Protein AF-A0A9J7NDG5-F1 (afdb_monomer_lite)

Sequence (307 aa):
MAAGVAELPDNHLVANLCEELSKKTQVGGQKNRCGFHPTKDIDLFCQQCEVSVCSECIGDAHSGHSVGRYFLFIKNRVSSDWKDLAWCLGFETPDIENIDGKHRDDKSRCMDLLQQWYKREGNTATIHVLMEALQDAELQHVVDSLKDKYPVPLLPTASRQTGNTDAIREEVKMLKEKNEKLEKIILEQNEKIQQLQETNKNMEAIVEDLLTAKQTVESGSQQKDLLHPKEGNFKFKFGCNPQGICVDGKGNIIVADYGNGCVKMFDSQGRFLCDIGSGMKDPNGAAVSPGGDVVVTDYKDHTVSVW

InterPro domains:
  IPR000315 B-box-type zinc finger [PF00643] (30-67)
  IPR000315 B-box-type zinc finger [PS50119] (29-70)
  IPR000488 Death domain [PF00531] (78-148)
  IPR000488 Death domain [PS50017] (67-150)
  IPR000488 Death domain [SM00005] (58-150)
  IPR001258 NHL repeat [PF01436] (240-264)
  IPR001258 NHL repeat [PF01436] (282-306)
  IPR001258 NHL repeat [PS51125] (240-269)
  IPR011029 Death-like domain superfamily [G3DSA:1.10.533.10] (67-166)
  IPR011029 Death-like domain superfamily [SSF47986] (63-149)
  IPR011042 Six-bladed beta-propeller, TolB-like [G3DSA:2.120.10.30] (217-307)
  IPR016729 FAS-associated death domain protein [PTHR15077] (43-198)

Secondary structure (DSSP, 8-state):
-----------HHHHHHHHHHHHTT-S-----B-SS-TTSB--EEETTTTEEE-TTIIIIITTTT-THHHHHHHHHHHGGGHHHHHHHTT--HHHHHHHHHH-SSHHHHHHHHHHHHHHHHGGG--HHHHHHHHHHTT-HHHHHHHHHHS-----------TTTHHHHHHHHHHHHHHHHHHHHHHHHHHHHHHHHHHHHHHHHHHHHHHHHHHHHHHHT-----S------------SS---EEEE-TT--EEEEEGGGTEEEEE-TTS-EEEEEEE--SSEEEEEE-TTS-EEEEETTTTEEEE-

pLDDT: mean 76.07, std 19.77, range [32.41, 97.44]

Foldseek 3Di:
DDDDDDDDDDPPVVVVVVVVVVVVPDDDDDQQAAPVHNPFHQDDADPVLRDGHTPVCVPPVVVPQLCLVCQLLCLVQCFVLLVLLLVLLPHDPVVLVVLVVVDDGSSSSSSVSLVVSCVVCPPNSGVVSSLVSCVSSVNVVSSVVCCVVDVDPDDPPPDPPPPVVVVVVVVVVVVVVVVVVVVVVVVVVVVVVVVVVVVVVVVVVVVVVVVVVVVVVVVVDDDDDDDDDDPPPDQDDQPDDWAEWDAFPQGWIWTRSQVQQWIWIHHNVRHTDGTPDHDANGWHYWDADPVGWIWTARPVVRDIDID

Radius of gyration: 45.27 Å; chains: 1; bounding box: 88×76×121 Å

Organism: Branchiostoma floridae (NCBI:txid7739)

Structure (mmCIF, N/CA/C/O backbone):
data_AF-A0A9J7NDG5-F1
#
_entry.id   AF-A0A9J7NDG5-F1
#
loop_
_atom_site.group_PDB
_atom_site.id
_atom_site.type_symbol
_atom_site.label_atom_id
_atom_site.label_alt_id
_atom_site.label_comp_id
_atom_site.label_asym_id
_atom_site.label_entity_id
_atom_site.label_seq_id
_atom_site.pdbx_PDB_ins_code
_atom_site.Cartn_x
_atom_site.Cartn_y
_atom_site.Cartn_z
_atom_site.occupancy
_atom_site.B_iso_or_equiv
_atom_site.auth_seq_id
_atom_site.auth_comp_id
_atom_site.auth_asym_id
_atom_site.auth_atom_id
_atom_site.pdbx_PDB_model_num
ATOM 1 N N . MET A 1 1 ? 41.677 -56.499 -42.934 1.00 36.69 1 MET A N 1
ATOM 2 C CA . MET A 1 1 ? 41.984 -55.149 -42.417 1.00 36.69 1 MET A CA 1
ATOM 3 C C . MET A 1 1 ? 41.230 -54.136 -43.264 1.00 36.69 1 MET A C 1
ATOM 5 O O . MET A 1 1 ? 41.292 -54.259 -44.475 1.00 36.69 1 MET A O 1
ATOM 9 N N . ALA A 1 2 ? 40.526 -53.222 -42.588 1.00 36.50 2 ALA A N 1
ATOM 10 C CA . ALA A 1 2 ? 39.855 -52.001 -43.059 1.00 36.50 2 ALA A CA 1
ATOM 11 C C . ALA A 1 2 ? 38.759 -52.113 -44.145 1.00 36.50 2 ALA A C 1
ATOM 13 O O . ALA A 1 2 ? 39.024 -52.252 -45.333 1.00 36.50 2 ALA A O 1
ATOM 14 N N . ALA A 1 3 ? 37.514 -51.966 -43.683 1.00 39.47 3 ALA A N 1
ATOM 15 C CA . ALA A 1 3 ? 36.345 -51.534 -44.446 1.00 39.47 3 ALA A CA 1
ATOM 16 C C . ALA A 1 3 ? 36.330 -49.995 -44.593 1.00 39.47 3 ALA A C 1
ATOM 18 O O . ALA A 1 3 ? 36.871 -49.309 -43.725 1.00 39.47 3 ALA A O 1
ATOM 19 N N . GLY A 1 4 ? 35.667 -49.454 -45.627 1.00 32.41 4 GLY A N 1
ATOM 20 C CA . GLY A 1 4 ? 35.466 -48.002 -45.771 1.00 32.41 4 GLY A CA 1
ATOM 21 C C . GLY A 1 4 ? 34.790 -47.533 -47.070 1.00 32.41 4 GLY A C 1
ATOM 22 O O . GLY A 1 4 ? 35.446 -46.935 -47.904 1.00 32.41 4 GLY A O 1
ATOM 23 N N . VAL A 1 5 ? 33.504 -47.878 -47.196 1.00 32.44 5 VAL A N 1
ATOM 24 C CA . VAL A 1 5 ? 32.345 -47.324 -47.948 1.00 32.44 5 VAL A CA 1
ATOM 25 C C . VAL A 1 5 ? 32.511 -46.416 -49.194 1.00 32.44 5 VAL A C 1
ATOM 27 O O . VAL A 1 5 ? 33.182 -45.393 -49.188 1.00 32.44 5 VAL A O 1
ATOM 30 N N . ALA A 1 6 ? 31.720 -46.823 -50.195 1.00 39.16 6 ALA A N 1
ATOM 31 C CA . ALA A 1 6 ? 31.270 -46.248 -51.464 1.00 39.16 6 ALA A CA 1
ATOM 32 C C . ALA A 1 6 ? 31.155 -44.717 -51.637 1.00 39.16 6 ALA A C 1
ATOM 34 O O . ALA A 1 6 ? 30.748 -43.978 -50.743 1.00 39.16 6 ALA A O 1
ATOM 35 N N . GLU A 1 7 ? 31.416 -44.328 -52.889 1.00 41.06 7 GLU A N 1
ATOM 36 C CA . GLU A 1 7 ? 31.102 -43.068 -53.566 1.00 41.06 7 GLU A CA 1
ATOM 37 C C . GLU A 1 7 ? 29.750 -42.469 -53.138 1.00 41.06 7 GLU A C 1
ATOM 39 O O . GLU A 1 7 ? 28.694 -43.094 -53.254 1.00 41.06 7 GLU A O 1
ATOM 44 N N . LEU A 1 8 ? 29.795 -41.225 -52.655 1.00 39.91 8 LEU A N 1
ATOM 45 C CA . LEU A 1 8 ? 28.618 -40.384 -52.444 1.00 39.91 8 LEU A CA 1
ATOM 46 C C . LEU A 1 8 ? 28.149 -39.822 -53.801 1.00 39.91 8 LEU A C 1
ATOM 48 O O . LEU A 1 8 ? 28.990 -39.356 -54.569 1.00 39.91 8 LEU A O 1
ATOM 52 N N . PRO A 1 9 ? 26.839 -39.832 -54.107 1.00 43.34 9 PRO A N 1
ATOM 53 C CA . PRO A 1 9 ? 26.322 -39.350 -55.384 1.00 43.34 9 PRO A CA 1
ATOM 54 C C . PRO A 1 9 ? 26.366 -37.819 -55.497 1.00 43.34 9 PRO A C 1
ATOM 56 O O . PRO A 1 9 ? 26.217 -37.104 -54.501 1.00 43.34 9 PRO A O 1
ATOM 59 N N . ASP A 1 10 ? 26.527 -37.343 -56.737 1.00 48.97 10 ASP A N 1
ATOM 60 C CA . ASP A 1 10 ? 26.549 -35.931 -57.128 1.00 48.97 10 ASP A CA 1
ATOM 61 C C . ASP A 1 10 ? 25.362 -35.168 -56.543 1.00 48.97 10 ASP A C 1
ATOM 63 O O . ASP A 1 10 ? 24.203 -35.317 -56.942 1.00 48.97 10 ASP A O 1
ATOM 67 N N . ASN A 1 11 ? 25.664 -34.317 -55.568 1.00 46.59 11 ASN A N 1
ATOM 68 C CA . ASN A 1 11 ? 24.662 -33.539 -54.871 1.00 46.59 11 ASN A CA 1
ATOM 69 C C . ASN A 1 11 ? 24.307 -32.319 -55.739 1.00 46.59 11 ASN A C 1
ATOM 71 O O . ASN A 1 11 ? 24.809 -31.213 -55.537 1.00 46.59 11 ASN A O 1
ATOM 75 N N . HIS A 1 12 ? 23.433 -32.536 -56.726 1.00 48.75 12 HIS A N 1
ATOM 76 C CA . HIS A 1 12 ? 22.910 -31.536 -57.673 1.00 48.75 12 HIS A CA 1
ATOM 77 C C . HIS A 1 12 ? 22.339 -30.274 -56.983 1.00 48.75 12 HIS A C 1
ATOM 79 O O . HIS A 1 12 ? 22.226 -29.215 -57.598 1.00 48.75 12 HIS A O 1
ATOM 85 N N . LEU A 1 13 ? 22.014 -30.371 -55.688 1.00 46.59 13 LEU A N 1
ATOM 86 C CA . LEU A 1 13 ? 21.586 -29.269 -54.825 1.00 46.59 13 LEU A CA 1
ATOM 87 C C . LEU A 1 13 ? 22.723 -28.311 -54.445 1.00 46.59 13 LEU A C 1
ATOM 89 O O . LEU A 1 13 ? 22.488 -27.111 -54.364 1.00 46.59 13 LEU A O 1
ATOM 93 N N . VAL A 1 14 ? 23.949 -28.803 -54.240 1.00 50.09 14 VAL A N 1
ATOM 94 C CA . VAL A 1 14 ? 25.093 -27.965 -53.834 1.00 50.09 14 VAL A CA 1
ATOM 95 C C . VAL A 1 14 ? 25.596 -27.140 -55.016 1.00 50.09 14 VAL A C 1
ATOM 97 O O . VAL A 1 14 ? 25.837 -25.944 -54.870 1.00 50.09 14 VAL A O 1
ATOM 100 N N . ALA A 1 15 ? 25.671 -27.749 -56.203 1.00 49.09 15 ALA A N 1
ATOM 101 C CA . ALA A 1 15 ? 26.021 -27.044 -57.434 1.00 49.09 15 ALA A CA 1
ATOM 102 C C . ALA A 1 15 ? 24.988 -25.955 -57.771 1.00 49.09 15 ALA A C 1
ATOM 104 O O . ALA A 1 15 ? 25.367 -24.812 -58.018 1.00 49.09 15 ALA A O 1
ATOM 105 N N . ASN A 1 16 ? 23.690 -26.270 -57.662 1.00 49.31 16 ASN A N 1
ATOM 106 C CA . ASN A 1 16 ? 22.620 -25.293 -57.876 1.00 49.31 16 ASN A CA 1
ATOM 107 C C . ASN A 1 16 ? 22.615 -24.175 -56.824 1.00 49.31 16 ASN A C 1
ATOM 109 O O . ASN A 1 16 ? 22.332 -23.033 -57.171 1.00 49.31 16 ASN A O 1
ATOM 113 N N . LEU A 1 17 ? 22.966 -24.460 -55.565 1.00 50.53 17 LEU A N 1
ATOM 114 C CA . LEU A 1 17 ? 23.052 -23.435 -54.524 1.00 50.53 17 LEU A CA 1
ATOM 115 C C . LEU A 1 17 ? 24.251 -22.501 -54.746 1.00 50.53 17 LEU A C 1
ATOM 117 O O . LEU A 1 17 ? 24.107 -21.287 -54.628 1.00 50.53 17 LEU A O 1
ATOM 121 N N . CYS A 1 18 ? 25.419 -23.033 -55.125 1.00 49.88 18 CYS A N 1
ATOM 122 C CA . CYS A 1 18 ? 26.575 -22.213 -55.499 1.00 49.88 18 CYS A CA 1
ATOM 123 C C . CYS A 1 18 ? 26.292 -21.363 -56.746 1.00 49.88 18 CYS A C 1
ATOM 125 O O . CYS A 1 18 ? 26.672 -20.192 -56.785 1.00 49.88 18 CYS A O 1
ATOM 127 N N . GLU A 1 19 ? 25.591 -21.909 -57.741 1.00 53.12 19 GLU A N 1
ATOM 128 C CA . GLU A 1 19 ? 25.226 -21.181 -58.956 1.00 53.12 19 GLU A CA 1
ATOM 129 C C . GLU A 1 19 ? 24.125 -20.131 -58.701 1.00 53.12 19 GLU A C 1
ATOM 131 O O . GLU A 1 19 ? 24.195 -19.031 -59.247 1.00 53.12 19 GLU A O 1
ATOM 136 N N . GLU A 1 20 ? 23.158 -20.395 -57.814 1.00 51.06 20 GLU A N 1
ATOM 137 C CA . GLU A 1 20 ? 22.164 -19.401 -57.375 1.00 51.06 20 GLU A CA 1
ATOM 138 C C . GLU A 1 20 ? 22.775 -18.284 -56.519 1.00 51.06 20 GLU A C 1
ATOM 140 O O . GLU A 1 20 ? 22.417 -17.117 -56.693 1.00 51.06 20 GLU A O 1
ATOM 145 N N . LEU A 1 21 ? 23.714 -18.602 -55.623 1.00 49.50 21 LEU A N 1
ATOM 146 C CA . LEU A 1 21 ? 24.445 -17.601 -54.837 1.00 49.50 21 LEU A CA 1
ATOM 147 C C . LEU A 1 21 ? 25.343 -16.732 -55.735 1.00 49.50 21 LEU A C 1
ATOM 149 O O . LEU A 1 21 ? 25.459 -15.524 -55.514 1.00 49.50 21 LEU A O 1
ATOM 153 N N . SER A 1 22 ? 25.893 -17.322 -56.801 1.00 47.22 22 SER A N 1
ATOM 154 C CA . SER A 1 22 ? 26.650 -16.606 -57.837 1.00 47.22 22 SER A CA 1
ATOM 155 C C . SER A 1 22 ? 25.748 -15.754 -58.745 1.00 47.22 22 SER A C 1
ATOM 157 O O . SER A 1 22 ? 26.153 -14.683 -59.191 1.00 47.22 22 SER A O 1
ATOM 159 N N . LYS A 1 23 ? 24.499 -16.176 -58.997 1.00 46.12 23 LYS A N 1
ATOM 160 C CA .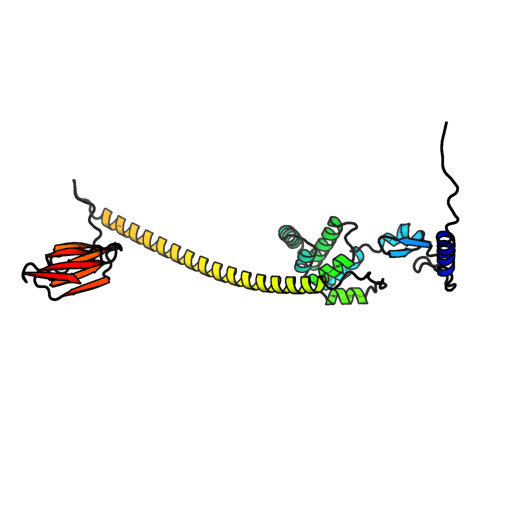 LYS A 1 23 ? 23.508 -15.400 -59.771 1.00 46.12 23 LYS A CA 1
ATOM 161 C C . LYS A 1 23 ? 22.887 -14.256 -58.961 1.00 46.12 23 LYS A C 1
ATOM 163 O O . LYS A 1 23 ? 22.612 -13.201 -59.525 1.00 46.12 23 LYS A O 1
ATOM 168 N N . LYS A 1 24 ? 22.731 -14.400 -57.638 1.00 42.69 24 LYS A N 1
ATOM 169 C CA . LYS A 1 24 ? 22.241 -13.328 -56.743 1.00 42.69 24 LYS A CA 1
ATOM 170 C C . LYS A 1 24 ? 23.259 -12.214 -56.474 1.00 42.69 24 LYS A C 1
ATOM 172 O O . LYS A 1 24 ? 22.873 -11.160 -55.980 1.00 42.69 24 LYS A O 1
ATOM 177 N N . THR A 1 25 ? 24.529 -12.409 -56.825 1.00 40.38 25 THR A N 1
ATOM 178 C CA . THR A 1 25 ? 25.587 -11.389 -56.704 1.00 40.38 25 THR A CA 1
ATOM 179 C C . THR A 1 25 ? 25.769 -10.532 -57.963 1.00 40.38 25 THR A C 1
ATOM 181 O O . THR A 1 25 ? 26.595 -9.622 -57.968 1.00 40.38 25 THR A O 1
ATOM 184 N N . GLN A 1 26 ? 24.959 -10.733 -59.010 1.00 44.88 26 GLN A N 1
ATOM 185 C CA . GLN A 1 26 ? 24.934 -9.871 -60.195 1.00 44.88 26 GLN A CA 1
ATOM 186 C C . GLN A 1 26 ? 23.651 -9.037 -60.267 1.00 44.88 26 GLN A C 1
ATOM 188 O O . GLN A 1 26 ? 22.763 -9.284 -61.078 1.00 44.88 26 GLN A O 1
ATOM 193 N N . VAL A 1 27 ? 23.585 -7.983 -59.455 1.00 36.00 27 VAL A N 1
ATOM 194 C CA . VAL A 1 27 ? 22.728 -6.828 -59.744 1.00 36.00 27 VAL A CA 1
ATOM 195 C C . VAL A 1 27 ? 23.589 -5.573 -59.671 1.00 36.00 27 VAL A C 1
ATOM 197 O O . VAL A 1 27 ? 23.969 -5.145 -58.592 1.00 36.00 27 VAL A O 1
ATOM 200 N N . GLY A 1 28 ? 23.877 -5.001 -60.843 1.00 34.38 28 GLY A N 1
ATOM 201 C CA . GLY A 1 28 ? 24.181 -3.581 -61.033 1.00 34.38 28 GLY A CA 1
ATOM 202 C C . GLY A 1 28 ? 25.502 -3.070 -60.455 1.00 34.38 28 GLY A C 1
ATOM 203 O O . GLY A 1 28 ? 25.649 -2.878 -59.256 1.00 34.38 28 GLY A O 1
ATOM 204 N N . GLY A 1 29 ? 26.442 -2.728 -61.338 1.00 38.16 29 GLY A N 1
ATOM 205 C CA . GLY A 1 29 ? 27.688 -2.042 -60.994 1.00 38.16 29 GLY A CA 1
ATOM 206 C C . GLY A 1 29 ? 27.485 -0.631 -60.431 1.00 38.16 29 GLY A C 1
ATOM 207 O O . GLY A 1 29 ? 27.715 0.357 -61.125 1.00 38.16 29 GLY A O 1
ATOM 208 N N . GLN A 1 30 ? 27.138 -0.530 -59.153 1.00 45.62 30 GLN A N 1
ATOM 209 C CA . GLN A 1 30 ? 27.491 0.613 -58.324 1.00 45.62 30 GLN A CA 1
ATOM 210 C C . GLN A 1 30 ? 28.702 0.205 -57.495 1.00 45.62 30 GLN A C 1
ATOM 212 O O . GLN A 1 30 ? 28.683 -0.800 -56.791 1.00 45.62 30 GLN A O 1
ATOM 217 N N . LYS A 1 31 ? 29.803 0.949 -57.628 1.00 51.16 31 LYS A N 1
ATOM 218 C CA . LYS A 1 31 ? 30.976 0.744 -56.777 1.00 51.16 31 LYS A CA 1
ATOM 219 C C . LYS A 1 31 ? 30.511 0.928 -55.333 1.00 51.16 31 LYS A C 1
ATOM 221 O O . LYS A 1 31 ? 30.147 2.044 -54.966 1.00 51.16 31 LYS A O 1
ATOM 226 N N . ASN A 1 32 ? 30.507 -0.153 -54.557 1.00 61.81 32 ASN A N 1
ATOM 227 C CA . ASN A 1 32 ? 30.195 -0.162 -53.132 1.00 61.81 32 ASN A CA 1
ATOM 228 C C . ASN A 1 32 ? 31.305 0.574 -52.382 1.00 61.81 32 ASN A C 1
ATOM 230 O O . ASN A 1 32 ? 32.121 -0.049 -51.721 1.00 61.81 32 ASN A O 1
ATOM 234 N N . ARG A 1 33 ? 31.402 1.895 -52.542 1.00 67.88 33 ARG A N 1
ATOM 235 C CA . ARG A 1 33 ? 32.425 2.705 -51.883 1.00 67.88 33 ARG A CA 1
ATOM 236 C C . ARG A 1 33 ? 31.933 3.124 -50.518 1.00 67.88 33 ARG A C 1
ATOM 238 O O . ARG A 1 33 ? 30.778 3.510 -50.352 1.00 67.88 33 ARG A O 1
ATOM 245 N N . CYS A 1 34 ? 32.824 3.069 -49.543 1.00 61.56 34 CYS A N 1
ATOM 246 C CA . CYS A 1 34 ? 32.522 3.522 -48.202 1.00 61.56 34 CYS A CA 1
ATOM 247 C C . CYS A 1 34 ? 32.218 5.029 -48.216 1.00 61.56 34 CYS A C 1
ATOM 249 O O . CYS A 1 34 ? 33.004 5.824 -48.730 1.00 61.56 34 CYS A O 1
ATOM 251 N N . GLY A 1 35 ? 31.095 5.430 -47.612 1.00 59.25 35 GLY A N 1
ATOM 252 C CA . GLY A 1 35 ? 30.699 6.841 -47.512 1.00 59.25 35 GLY A CA 1
ATOM 253 C C . GLY A 1 35 ? 31.649 7.699 -46.668 1.00 59.25 35 GLY A C 1
ATOM 254 O O . GLY A 1 35 ? 31.708 8.909 -46.858 1.00 59.25 35 GLY A O 1
ATOM 255 N N . PHE A 1 36 ? 32.421 7.074 -45.774 1.00 51.75 36 PHE A N 1
ATOM 256 C CA . PHE A 1 36 ? 33.428 7.735 -44.933 1.00 51.75 36 PHE A CA 1
ATOM 257 C C . PHE A 1 36 ? 34.845 7.620 -45.500 1.00 51.75 36 PHE A C 1
ATOM 259 O O . PHE A 1 36 ? 35.671 8.501 -45.277 1.00 51.75 36 PHE A O 1
ATOM 266 N N . HIS A 1 37 ? 35.106 6.571 -46.283 1.00 63.09 37 HIS A N 1
ATOM 267 C CA . HIS A 1 37 ? 36.387 6.310 -46.934 1.00 63.09 37 HIS A CA 1
ATOM 268 C C . HIS A 1 37 ? 36.156 6.162 -48.447 1.00 63.09 37 HIS A C 1
ATOM 270 O O . HIS A 1 37 ? 36.091 5.040 -48.952 1.00 63.09 37 HIS A O 1
ATOM 276 N N . PRO A 1 38 ? 36.038 7.270 -49.208 1.00 64.00 38 PRO A N 1
ATOM 277 C CA . PRO A 1 38 ? 35.632 7.243 -50.622 1.00 64.00 38 PRO A CA 1
ATOM 278 C C . PRO A 1 38 ? 36.574 6.466 -51.552 1.00 64.00 38 PRO A C 1
ATOM 280 O O . PRO A 1 38 ? 36.247 6.214 -52.714 1.00 64.00 38 PRO A O 1
ATOM 283 N N . THR A 1 39 ? 37.771 6.132 -51.071 1.00 72.62 39 THR A N 1
ATOM 284 C CA . THR A 1 39 ? 38.798 5.351 -51.767 1.00 72.62 39 THR A CA 1
ATOM 285 C C . THR A 1 39 ? 38.712 3.850 -51.492 1.00 72.62 39 THR A C 1
ATOM 287 O O . THR A 1 39 ? 39.381 3.091 -52.190 1.00 72.62 39 THR A O 1
ATOM 290 N N . LYS A 1 40 ? 37.903 3.419 -50.517 1.00 69.62 40 LYS A N 1
ATOM 291 C CA . LYS A 1 40 ? 37.800 2.030 -50.060 1.00 69.62 40 LYS A CA 1
ATOM 292 C C . LYS A 1 40 ? 36.439 1.445 -50.386 1.00 69.62 40 LYS A C 1
ATOM 294 O O . LYS A 1 40 ? 35.419 2.129 -50.287 1.00 69.62 40 LYS A O 1
ATOM 299 N N . ASP A 1 41 ? 36.442 0.170 -50.741 1.00 77.62 41 ASP A N 1
ATOM 300 C CA . ASP A 1 41 ? 35.223 -0.571 -51.020 1.00 77.62 41 ASP A CA 1
ATOM 301 C C . ASP A 1 41 ? 34.676 -1.199 -49.728 1.00 77.62 41 ASP A C 1
ATOM 303 O O . ASP A 1 41 ? 35.418 -1.498 -48.795 1.00 77.62 41 ASP A O 1
ATOM 307 N N . ILE A 1 42 ? 33.357 -1.321 -49.651 1.00 70.44 42 ILE A N 1
ATOM 308 C CA . ILE A 1 42 ? 32.621 -1.955 -48.566 1.00 70.44 42 ILE A CA 1
ATOM 309 C C . ILE A 1 42 ? 32.718 -3.464 -48.793 1.00 70.44 42 ILE A C 1
ATOM 311 O O . ILE A 1 42 ? 32.042 -4.014 -49.663 1.00 70.44 42 ILE A O 1
ATOM 315 N N . ASP A 1 43 ? 33.602 -4.104 -48.039 1.00 69.62 43 ASP A N 1
ATOM 316 C CA . ASP A 1 43 ? 34.057 -5.479 -48.238 1.00 69.62 43 ASP A CA 1
ATOM 317 C C . ASP A 1 43 ? 33.757 -6.404 -47.047 1.00 69.62 43 ASP A C 1
ATOM 319 O O . ASP A 1 43 ? 33.954 -7.615 -47.139 1.00 69.62 43 ASP A O 1
ATOM 323 N N . LEU A 1 44 ? 33.251 -5.862 -45.938 1.00 63.84 44 LEU A N 1
ATOM 324 C CA . LEU A 1 44 ? 33.038 -6.583 -44.685 1.00 63.84 44 LEU A CA 1
ATOM 325 C C . LEU A 1 44 ? 31.613 -6.380 -44.171 1.00 63.84 44 LEU A C 1
ATOM 327 O O . LEU A 1 44 ? 30.979 -5.368 -44.447 1.00 63.84 44 LEU A O 1
ATOM 331 N N . PHE A 1 45 ? 31.097 -7.338 -43.402 1.00 60.91 45 PHE A N 1
ATOM 332 C CA . PHE A 1 45 ? 29.780 -7.251 -42.769 1.00 60.91 45 PHE A CA 1
ATOM 333 C C . PHE A 1 45 ? 29.929 -7.384 -41.258 1.00 60.91 45 PHE A C 1
ATOM 335 O O . PHE A 1 45 ? 30.434 -8.393 -40.759 1.00 60.91 45 PHE A O 1
ATOM 342 N N . CYS A 1 46 ? 29.489 -6.369 -40.518 1.00 62.75 46 CYS A N 1
ATOM 343 C CA . CYS A 1 46 ? 29.472 -6.440 -39.067 1.00 62.75 46 CYS A CA 1
ATOM 344 C C . CYS A 1 46 ? 28.248 -7.240 -38.614 1.00 62.75 46 CYS A C 1
ATOM 346 O O . CYS A 1 46 ? 27.131 -6.739 -38.669 1.00 62.75 46 CYS A O 1
ATOM 348 N N . GLN A 1 47 ? 28.453 -8.461 -38.116 1.00 48.09 47 GLN A N 1
ATOM 349 C CA . GLN A 1 47 ? 27.360 -9.324 -37.644 1.00 48.09 47 GLN A CA 1
ATOM 350 C C . GLN A 1 47 ? 26.610 -8.766 -36.423 1.00 48.09 47 GLN A C 1
ATOM 352 O O . GLN A 1 47 ? 25.466 -9.132 -36.201 1.00 48.09 47 GLN A O 1
ATOM 357 N N . GLN A 1 48 ? 27.230 -7.880 -35.637 1.00 46.03 48 GLN A N 1
ATOM 358 C CA . GLN A 1 48 ? 26.593 -7.264 -34.464 1.00 46.03 48 GLN A CA 1
ATOM 359 C C . GLN A 1 48 ? 25.750 -6.034 -34.817 1.00 46.03 48 GLN A C 1
ATOM 361 O O . GLN A 1 48 ? 24.815 -5.700 -34.097 1.00 46.03 48 GLN A O 1
ATOM 366 N N . CYS A 1 49 ? 26.098 -5.340 -35.901 1.00 53.09 49 CYS A N 1
ATOM 367 C CA . CYS A 1 49 ? 25.417 -4.119 -36.336 1.00 53.09 49 CYS A CA 1
ATOM 368 C C . CYS A 1 49 ? 24.581 -4.320 -37.606 1.00 53.09 49 CYS A C 1
ATOM 370 O O . CYS A 1 49 ? 23.918 -3.383 -38.032 1.00 53.09 49 CYS A O 1
ATOM 372 N N . GLU A 1 50 ? 24.674 -5.497 -38.225 1.00 50.59 50 GLU A N 1
ATOM 373 C CA . GLU A 1 50 ? 24.051 -5.874 -39.496 1.00 50.59 50 GLU A CA 1
ATOM 374 C C . GLU A 1 50 ? 24.259 -4.855 -40.635 1.00 50.59 50 GLU A C 1
ATOM 376 O O . GLU A 1 50 ? 23.388 -4.619 -41.470 1.00 50.59 50 GLU A O 1
ATOM 381 N N . VAL A 1 51 ? 25.446 -4.245 -40.688 1.00 54.44 51 VAL A N 1
ATOM 382 C CA . VAL A 1 51 ? 25.817 -3.237 -41.691 1.00 54.44 51 VAL A CA 1
ATOM 383 C C . VAL A 1 51 ? 27.096 -3.648 -42.407 1.00 54.44 51 VAL A C 1
ATOM 385 O O . VAL A 1 51 ? 28.050 -4.137 -41.793 1.00 54.44 51 VAL A O 1
ATOM 388 N N . SER A 1 52 ? 27.119 -3.407 -43.717 1.00 63.09 52 SER A N 1
ATOM 389 C CA . SER A 1 52 ? 28.306 -3.578 -44.545 1.00 63.09 52 SER A CA 1
ATOM 390 C C . SER A 1 52 ? 29.266 -2.397 -44.352 1.00 63.09 52 SER A C 1
ATOM 392 O O . SER A 1 52 ? 28.882 -1.236 -44.502 1.00 63.09 52 SER A O 1
ATOM 394 N N . VAL A 1 53 ? 30.524 -2.686 -44.030 1.00 66.81 53 VAL A N 1
ATOM 395 C CA . VAL A 1 53 ? 31.585 -1.714 -43.730 1.00 66.81 53 VAL A CA 1
ATOM 396 C C . VAL A 1 53 ? 32.851 -1.999 -44.535 1.00 66.81 53 VAL A C 1
ATOM 398 O O . VAL A 1 53 ? 33.011 -3.092 -45.068 1.00 66.81 53 VAL A O 1
ATOM 401 N N . CYS A 1 54 ? 33.749 -1.015 -44.652 1.00 75.69 54 CYS A N 1
ATOM 402 C CA . CYS A 1 54 ? 35.072 -1.247 -45.236 1.00 75.69 54 CYS A CA 1
ATOM 403 C C . CYS A 1 54 ? 36.105 -1.631 -44.169 1.00 75.69 54 CYS A C 1
ATOM 405 O O . CYS A 1 54 ? 35.957 -1.298 -42.991 1.00 75.69 54 CYS A O 1
ATOM 407 N N . SER A 1 55 ? 37.191 -2.262 -44.596 1.00 68.62 55 SER A N 1
ATOM 408 C CA . SER A 1 55 ? 38.343 -2.627 -43.755 1.00 68.62 55 SER A CA 1
ATOM 409 C C . SER A 1 55 ? 38.920 -1.503 -42.875 1.00 68.62 55 SER A C 1
ATOM 411 O O . SER A 1 55 ? 39.348 -1.776 -41.756 1.00 68.62 55 SER A O 1
ATOM 413 N N . GLU A 1 56 ? 38.885 -0.237 -43.304 1.00 62.00 56 GLU A N 1
ATOM 414 C CA . GLU A 1 56 ? 39.361 0.901 -42.488 1.00 62.00 56 GLU A CA 1
ATOM 415 C C . GLU A 1 56 ? 38.309 1.423 -41.496 1.00 62.00 56 GLU A C 1
ATOM 417 O O . GLU A 1 56 ? 38.656 1.970 -40.448 1.00 62.00 56 GLU A O 1
ATOM 422 N N . CYS A 1 57 ? 37.017 1.166 -41.743 1.00 60.62 57 CYS A N 1
ATOM 423 C CA . CYS A 1 57 ? 35.965 1.482 -40.776 1.00 60.62 57 CYS A CA 1
ATOM 424 C C . CYS A 1 57 ? 36.083 0.661 -39.488 1.00 60.62 57 CYS A C 1
ATOM 426 O O . CYS A 1 57 ? 35.611 1.113 -38.451 1.00 60.62 57 CYS A O 1
ATOM 428 N N . ILE A 1 58 ? 36.705 -0.519 -39.530 1.00 59.56 58 ILE A N 1
ATOM 429 C CA . ILE A 1 58 ? 36.866 -1.398 -38.363 1.00 59.56 58 ILE A CA 1
ATOM 430 C C . ILE A 1 58 ? 37.913 -0.851 -37.381 1.00 59.56 58 ILE A C 1
ATOM 432 O O . ILE A 1 58 ? 37.765 -1.042 -36.177 1.00 59.56 58 ILE A O 1
ATOM 436 N N . GLY A 1 59 ? 38.942 -0.163 -37.887 1.00 49.84 59 GLY A N 1
ATOM 437 C CA . GLY A 1 59 ? 40.085 0.297 -37.093 1.00 49.84 59 GLY A CA 1
ATOM 438 C C . GLY A 1 59 ? 39.851 1.614 -36.356 1.00 49.84 59 GLY A C 1
ATOM 439 O O . GLY A 1 59 ? 40.171 1.701 -35.177 1.00 49.84 59 GLY A O 1
ATOM 440 N N . ASP A 1 60 ? 39.247 2.606 -37.019 1.00 46.34 60 ASP A N 1
ATOM 441 C CA . ASP A 1 60 ? 39.092 3.956 -36.447 1.00 46.34 60 ASP A CA 1
ATOM 442 C C . ASP A 1 60 ? 37.641 4.474 -36.420 1.00 46.34 60 ASP A C 1
ATOM 444 O O . ASP A 1 60 ? 37.328 5.351 -35.617 1.00 46.34 60 ASP A O 1
ATOM 448 N N . ALA A 1 61 ? 36.716 3.918 -37.220 1.00 46.94 61 ALA A N 1
ATOM 449 C CA . ALA A 1 61 ? 35.350 4.453 -37.375 1.00 46.94 61 ALA A CA 1
ATOM 450 C C . ALA A 1 61 ? 34.218 3.576 -36.793 1.00 46.94 61 ALA A C 1
ATOM 452 O O . ALA A 1 61 ? 33.057 3.981 -36.822 1.00 46.94 61 ALA A O 1
ATOM 453 N N . HIS A 1 62 ? 34.533 2.424 -36.194 1.00 49.34 62 HIS A N 1
ATOM 454 C CA . HIS A 1 62 ? 33.606 1.627 -35.373 1.00 49.34 62 HIS A CA 1
ATOM 455 C C . HIS A 1 62 ? 33.639 2.009 -33.882 1.00 49.34 62 HIS A C 1
ATOM 457 O O . HIS A 1 62 ? 32.901 1.456 -33.073 1.00 49.34 62 HIS A O 1
ATOM 463 N N . SER A 1 63 ? 34.424 3.028 -33.533 1.00 45.62 63 SER A N 1
ATOM 464 C CA . SER A 1 63 ? 34.320 3.803 -32.291 1.00 45.62 63 SER A CA 1
ATOM 465 C C . SER A 1 63 ? 33.141 4.807 -32.321 1.00 45.62 63 SER A C 1
ATOM 467 O O . SER A 1 63 ? 32.703 5.300 -31.281 1.00 45.62 63 SER A O 1
ATOM 469 N N . GLY A 1 64 ? 32.575 5.081 -33.509 1.00 46.34 64 GLY A N 1
ATOM 470 C CA . GLY A 1 64 ? 31.608 6.159 -33.786 1.00 46.34 64 GLY A CA 1
ATOM 471 C C . GLY A 1 64 ? 30.115 5.833 -33.616 1.00 46.34 64 GLY A C 1
ATOM 472 O O . GLY A 1 64 ? 29.265 6.708 -33.826 1.00 46.34 64 GLY A O 1
ATOM 473 N N . HIS A 1 65 ? 29.780 4.604 -33.211 1.00 50.47 65 HIS A N 1
ATOM 474 C CA . HIS A 1 65 ? 28.427 4.200 -32.793 1.00 50.47 65 HIS A CA 1
ATOM 475 C C . HIS A 1 65 ? 28.336 3.906 -31.293 1.00 50.47 65 HIS A C 1
ATOM 477 O O . HIS A 1 65 ? 27.373 3.285 -30.848 1.00 50.47 65 HIS A O 1
ATOM 483 N N . SER A 1 66 ? 29.299 4.375 -30.491 1.00 59.25 66 SER A N 1
ATOM 484 C CA . SER A 1 66 ? 29.089 4.420 -29.047 1.00 59.25 66 SER A CA 1
ATOM 485 C C . SER A 1 66 ? 27.835 5.245 -28.779 1.00 59.25 66 SER A C 1
ATOM 487 O O . SER A 1 66 ? 27.717 6.389 -29.232 1.00 59.25 66 SER A O 1
ATOM 489 N N . VAL A 1 67 ? 26.898 4.669 -28.029 1.00 66.25 67 VAL A N 1
ATOM 490 C CA . VAL A 1 67 ? 25.675 5.346 -27.587 1.00 66.25 67 VAL A CA 1
ATOM 491 C C . VAL A 1 67 ? 25.975 6.694 -26.899 1.00 66.25 67 VAL A C 1
ATOM 493 O O . VAL A 1 67 ? 25.150 7.607 -26.920 1.00 66.25 67 VAL A O 1
ATOM 496 N N . GLY A 1 68 ? 27.212 6.879 -26.417 1.00 68.81 68 GLY A N 1
ATOM 497 C CA . GLY A 1 68 ? 27.732 8.128 -25.871 1.00 68.81 68 GLY A CA 1
ATOM 498 C C . GLY A 1 68 ? 27.567 9.359 -26.769 1.00 68.81 68 GLY A C 1
ATOM 499 O O . GLY A 1 68 ? 27.343 10.454 -26.253 1.00 68.81 68 GLY A O 1
ATOM 500 N N . ARG A 1 69 ? 27.575 9.218 -28.106 1.00 71.44 69 ARG A N 1
ATOM 501 C CA . ARG A 1 69 ? 27.336 10.357 -29.022 1.00 71.44 69 ARG A CA 1
ATOM 502 C C . ARG A 1 69 ? 25.939 10.968 -28.869 1.00 71.44 69 ARG A C 1
ATOM 504 O O . ARG A 1 69 ? 25.740 12.147 -29.159 1.00 71.44 69 ARG A O 1
ATOM 511 N N . TYR A 1 70 ? 24.971 10.176 -28.408 1.00 81.06 70 TYR A N 1
ATOM 512 C CA . TYR A 1 70 ? 23.596 10.617 -28.193 1.00 81.06 70 TYR A CA 1
ATOM 513 C C . TYR A 1 70 ? 23.410 11.260 -26.816 1.00 81.06 70 TYR A C 1
ATOM 515 O O . TYR A 1 70 ? 22.448 11.998 -26.625 1.00 81.06 70 TYR A O 1
ATOM 523 N N . PHE A 1 71 ? 24.345 11.074 -25.877 1.00 85.88 71 PHE A N 1
ATOM 524 C CA . PHE A 1 71 ? 24.185 11.543 -24.498 1.00 85.88 71 PHE A CA 1
ATOM 525 C C . PHE A 1 71 ? 24.056 13.052 -24.398 1.00 85.88 71 PHE A C 1
ATOM 527 O O . PHE A 1 71 ? 23.195 13.536 -23.677 1.00 85.88 71 PHE A O 1
ATOM 534 N N . LEU A 1 72 ? 24.834 13.812 -25.171 1.00 81.06 72 LEU A N 1
ATOM 535 C CA . LEU A 1 72 ? 24.698 15.271 -25.195 1.00 81.06 72 LEU A CA 1
ATOM 536 C C . LEU A 1 72 ? 23.333 15.714 -25.726 1.00 81.06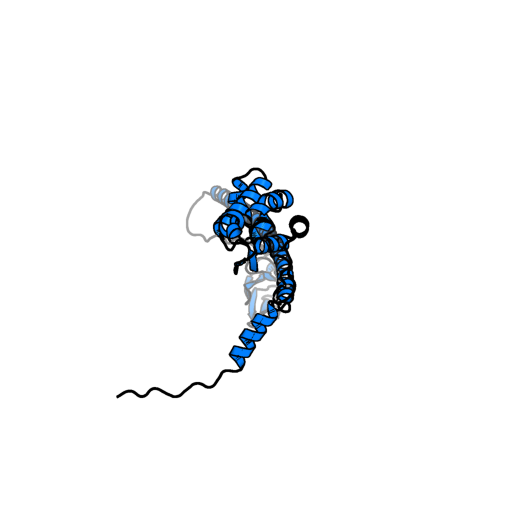 72 LEU A C 1
ATOM 538 O O . LEU A 1 72 ? 22.790 16.721 -25.277 1.00 81.06 72 LEU A O 1
ATOM 542 N N . PHE A 1 73 ? 22.773 14.979 -26.685 1.00 83.56 73 PHE A N 1
ATOM 543 C CA . PHE A 1 73 ? 21.446 15.277 -27.206 1.00 83.56 73 PHE A CA 1
ATOM 544 C C . PHE A 1 73 ? 20.368 14.962 -26.165 1.00 83.56 73 PHE A C 1
ATOM 546 O O . PHE A 1 73 ? 19.531 15.813 -25.877 1.00 83.56 73 PHE A O 1
ATOM 553 N N . ILE A 1 74 ? 20.444 13.774 -25.567 1.00 86.25 74 ILE A N 1
ATOM 554 C CA . ILE A 1 74 ? 19.489 13.263 -24.582 1.00 86.25 74 ILE A CA 1
ATOM 555 C C . ILE A 1 74 ? 19.528 14.116 -23.314 1.00 86.25 74 ILE A C 1
ATOM 557 O O . ILE A 1 74 ? 18.502 14.659 -22.927 1.00 86.25 74 ILE A O 1
ATOM 561 N N . LYS A 1 75 ? 20.712 14.382 -22.754 1.00 86.94 75 LYS A N 1
ATOM 562 C CA . LYS A 1 75 ? 20.930 15.293 -21.616 1.00 86.94 75 LYS A CA 1
ATOM 563 C C . LYS A 1 75 ? 20.172 16.612 -21.753 1.00 86.94 75 LYS A C 1
ATOM 565 O O . LYS A 1 75 ? 19.584 17.103 -20.796 1.00 86.94 75 LYS A O 1
ATOM 570 N N . ASN A 1 76 ? 20.227 17.217 -22.938 1.00 85.81 76 ASN A N 1
ATOM 571 C CA . ASN A 1 76 ? 19.632 18.529 -23.177 1.00 85.81 76 ASN A CA 1
ATOM 572 C C . ASN A 1 76 ? 18.110 18.492 -23.355 1.00 85.81 76 ASN A C 1
ATOM 574 O O . ASN A 1 76 ? 17.484 19.546 -23.271 1.00 85.81 76 ASN A O 1
ATOM 578 N N . ARG A 1 77 ? 17.538 17.318 -23.634 1.00 84.88 77 ARG A N 1
ATOM 579 C CA . ARG A 1 77 ? 16.115 17.122 -23.938 1.00 84.88 77 ARG A CA 1
ATOM 580 C C . ARG A 1 77 ? 15.347 16.479 -22.783 1.00 84.88 77 ARG A C 1
ATOM 582 O O . ARG A 1 77 ? 14.209 16.856 -22.573 1.00 84.88 77 ARG A O 1
ATOM 589 N N . VAL A 1 78 ? 15.981 15.568 -22.046 1.00 86.50 78 VAL A N 1
ATOM 590 C CA . VAL A 1 78 ? 15.405 14.883 -20.879 1.00 86.50 78 VAL A CA 1
ATOM 591 C C . VAL A 1 78 ? 15.403 15.804 -19.665 1.00 86.50 78 VAL A C 1
ATOM 593 O O . VAL A 1 78 ? 14.384 15.935 -19.011 1.00 86.50 78 VAL A O 1
ATOM 596 N N . SER A 1 79 ? 16.529 16.484 -19.401 1.00 79.50 79 SER A N 1
ATOM 597 C CA . SER A 1 79 ? 16.735 17.415 -18.280 1.00 79.50 79 SER A CA 1
ATOM 598 C C . SER A 1 79 ? 16.023 16.980 -16.987 1.00 79.50 79 SER A C 1
ATOM 600 O O . SER A 1 79 ? 16.606 16.180 -16.271 1.00 79.50 79 SER A O 1
ATOM 602 N N . SER A 1 80 ? 14.806 17.461 -16.699 1.00 85.31 80 SER A N 1
ATOM 603 C CA . SER A 1 80 ? 14.033 17.167 -15.478 1.00 85.31 80 SER A CA 1
ATOM 604 C C . SER A 1 80 ? 13.634 15.699 -15.308 1.00 85.31 80 SER A C 1
ATOM 606 O O . SER A 1 80 ? 13.591 15.219 -14.179 1.00 85.31 80 SER A O 1
ATOM 608 N N . ASP A 1 81 ? 13.425 14.969 -16.403 1.00 90.00 81 ASP A N 1
ATOM 609 C CA . ASP A 1 81 ? 12.782 13.642 -16.389 1.00 90.00 81 ASP A CA 1
ATOM 610 C C . ASP A 1 81 ? 13.822 12.505 -16.321 1.00 90.00 81 ASP A C 1
ATOM 612 O O . ASP A 1 81 ? 13.596 11.351 -16.687 1.00 90.00 81 ASP A O 1
ATOM 616 N N . TRP A 1 82 ? 15.037 12.836 -15.872 1.00 93.31 82 TRP A N 1
ATOM 617 C CA . TRP A 1 82 ? 16.159 11.901 -15.825 1.00 93.31 82 TRP A CA 1
ATOM 618 C C . TRP A 1 82 ? 15.944 10.771 -14.813 1.00 93.31 82 TRP A C 1
ATOM 620 O O . TRP A 1 82 ? 16.530 9.704 -14.984 1.00 93.31 82 TRP A O 1
ATOM 630 N N . LYS A 1 83 ? 15.116 10.986 -13.779 1.00 93.19 83 LYS A N 1
ATOM 631 C CA . LYS A 1 83 ? 14.759 9.954 -12.794 1.00 93.19 83 LYS A CA 1
ATOM 632 C C . LYS A 1 83 ? 13.892 8.870 -13.428 1.00 93.19 83 LYS A C 1
ATOM 634 O O . LYS A 1 83 ? 14.175 7.694 -13.231 1.00 93.19 83 LYS A O 1
ATOM 639 N N . ASP A 1 84 ? 12.917 9.250 -14.249 1.00 90.81 84 ASP A N 1
ATOM 640 C CA . ASP A 1 84 ? 12.056 8.301 -14.965 1.00 90.81 84 ASP A CA 1
ATOM 641 C C . ASP A 1 84 ? 12.864 7.491 -15.982 1.00 90.81 84 ASP A C 1
ATOM 643 O O . ASP A 1 84 ? 12.741 6.266 -16.064 1.00 90.81 84 ASP A O 1
ATOM 647 N N . LEU A 1 85 ? 13.801 8.151 -16.674 1.00 92.75 85 LEU A N 1
ATOM 648 C CA . LEU A 1 85 ? 14.775 7.463 -17.517 1.00 92.75 85 LEU A CA 1
ATOM 649 C C . LEU A 1 85 ? 15.678 6.518 -16.704 1.00 92.75 85 LEU A C 1
ATOM 651 O O . LEU A 1 85 ? 15.983 5.426 -17.176 1.00 92.75 85 LEU A O 1
ATOM 655 N N . ALA A 1 86 ? 16.106 6.897 -15.495 1.00 93.12 86 ALA A N 1
ATOM 656 C CA . ALA A 1 86 ? 16.940 6.048 -14.641 1.00 93.12 86 ALA A CA 1
ATOM 657 C C . ALA A 1 86 ? 16.220 4.754 -14.251 1.00 93.12 86 ALA A C 1
ATOM 659 O O . ALA A 1 86 ? 16.794 3.671 -14.374 1.00 93.12 86 ALA A O 1
ATOM 660 N N . TRP A 1 87 ? 14.949 4.864 -13.864 1.00 91.94 87 TRP A N 1
ATOM 661 C CA . TRP A 1 87 ? 14.096 3.715 -13.579 1.00 91.94 87 TRP A CA 1
ATOM 662 C C . TRP A 1 87 ? 13.950 2.795 -14.792 1.00 91.94 87 TRP A C 1
ATOM 664 O O . TRP A 1 87 ? 14.143 1.587 -14.668 1.00 91.94 87 TRP A O 1
ATOM 674 N N . CYS A 1 88 ? 13.702 3.353 -15.981 1.00 90.00 88 CYS A N 1
ATOM 675 C CA . CYS A 1 88 ? 13.566 2.564 -17.212 1.00 90.00 88 CYS A CA 1
ATOM 676 C C . CYS A 1 88 ? 14.887 1.918 -17.662 1.00 90.00 88 CYS A C 1
ATOM 678 O O . CYS A 1 88 ? 14.885 0.868 -18.298 1.00 90.00 88 CYS A O 1
ATOM 680 N N . LEU A 1 89 ? 16.028 2.505 -17.293 1.00 90.19 89 LEU A N 1
ATOM 681 C CA . LEU A 1 89 ? 17.352 1.911 -17.484 1.00 90.19 89 LEU A CA 1
ATOM 682 C C . LEU A 1 89 ? 17.727 0.915 -16.371 1.00 90.19 89 LEU A C 1
ATOM 684 O O . LEU A 1 89 ? 18.849 0.410 -16.367 1.00 90.19 89 LEU A O 1
ATOM 688 N N . GLY A 1 90 ? 16.826 0.621 -15.429 1.00 90.56 90 GLY A N 1
ATOM 689 C CA . GLY A 1 90 ? 17.033 -0.367 -14.369 1.00 90.56 90 GLY A CA 1
ATOM 690 C C . GLY A 1 90 ? 17.983 0.098 -13.265 1.00 90.56 90 GLY A C 1
ATOM 691 O O . GLY A 1 90 ? 18.821 -0.681 -12.814 1.00 90.56 90 GLY A O 1
ATOM 692 N N . PHE A 1 91 ? 17.940 1.373 -12.883 1.00 91.50 91 PHE A N 1
ATOM 693 C CA . PHE A 1 91 ? 18.586 1.863 -11.659 1.00 91.50 91 PHE A CA 1
ATOM 694 C C . PHE A 1 91 ? 17.628 1.734 -10.474 1.00 91.50 91 PHE A C 1
ATOM 696 O O . PHE A 1 91 ? 16.430 1.969 -10.618 1.00 91.50 91 PHE A O 1
ATOM 703 N N . GLU A 1 92 ? 18.159 1.380 -9.305 1.00 91.25 92 GLU A N 1
ATOM 704 C CA . GLU A 1 92 ? 17.387 1.317 -8.061 1.00 91.25 92 GLU A CA 1
ATOM 705 C C . GLU A 1 92 ? 17.407 2.674 -7.334 1.00 91.25 92 GLU A C 1
ATOM 707 O O . GLU A 1 92 ? 18.297 3.502 -7.553 1.00 91.25 92 GLU A O 1
ATOM 712 N N . THR A 1 93 ? 16.454 2.904 -6.421 1.00 89.94 93 THR A N 1
ATOM 713 C CA . THR A 1 93 ? 16.345 4.154 -5.641 1.00 89.94 93 THR A CA 1
ATOM 714 C C . THR A 1 93 ? 17.673 4.632 -5.032 1.00 89.94 93 THR A C 1
ATOM 716 O O . THR A 1 93 ? 17.971 5.819 -5.175 1.00 89.94 93 THR A O 1
ATOM 719 N N . PRO A 1 94 ? 18.508 3.770 -4.408 1.00 91.81 94 PRO A N 1
ATOM 720 C CA . PRO A 1 94 ? 19.763 4.218 -3.801 1.00 91.81 94 PRO A CA 1
ATOM 721 C C . PRO A 1 94 ? 20.754 4.804 -4.817 1.00 91.81 94 PRO A C 1
ATOM 723 O O . PRO A 1 94 ? 21.445 5.781 -4.520 1.00 91.81 94 PRO A O 1
ATOM 726 N N . ASP A 1 95 ? 20.809 4.245 -6.029 1.00 91.62 95 ASP A N 1
ATOM 727 C CA . ASP A 1 95 ? 21.690 4.742 -7.088 1.00 91.62 95 ASP A CA 1
ATOM 728 C C . ASP A 1 95 ? 21.208 6.102 -7.610 1.00 91.62 95 ASP A C 1
ATOM 730 O O . ASP A 1 95 ? 22.010 7.008 -7.860 1.00 91.62 95 ASP A O 1
ATOM 734 N N . ILE A 1 96 ? 19.886 6.262 -7.725 1.00 92.31 96 ILE A N 1
ATOM 735 C CA . ILE A 1 96 ? 19.249 7.509 -8.154 1.00 92.31 96 ILE A CA 1
ATOM 736 C C . ILE A 1 96 ? 19.494 8.613 -7.121 1.00 92.31 96 ILE A C 1
ATOM 738 O O . ILE A 1 96 ? 19.913 9.707 -7.495 1.00 92.31 96 ILE A O 1
ATOM 742 N N . GLU A 1 97 ? 19.299 8.342 -5.828 1.00 92.38 97 GLU A N 1
ATOM 743 C CA . GLU A 1 97 ? 19.555 9.309 -4.750 1.00 92.38 97 GLU A CA 1
ATOM 744 C C . GLU A 1 97 ? 21.032 9.716 -4.674 1.00 92.38 97 GLU A C 1
ATOM 746 O O . GLU A 1 97 ? 21.351 10.892 -4.478 1.00 92.38 97 GLU A O 1
ATOM 751 N N . ASN A 1 98 ? 21.949 8.772 -4.904 1.00 93.81 98 ASN A N 1
ATOM 752 C CA . ASN A 1 98 ? 23.379 9.059 -4.965 1.00 93.81 98 ASN A CA 1
ATOM 753 C C . ASN A 1 98 ? 23.728 10.003 -6.133 1.00 93.81 98 ASN A C 1
ATOM 755 O O . ASN A 1 98 ? 24.493 10.954 -5.956 1.00 93.81 98 ASN A O 1
ATOM 759 N N . ILE A 1 99 ? 23.145 9.794 -7.320 1.00 91.06 99 ILE A N 1
ATOM 760 C CA . ILE A 1 99 ? 23.310 10.713 -8.460 1.00 91.06 99 ILE A CA 1
ATOM 761 C C . ILE A 1 99 ? 22.677 12.082 -8.155 1.00 91.06 99 ILE A C 1
ATOM 763 O O . ILE A 1 99 ? 23.284 13.118 -8.452 1.00 91.06 99 ILE A O 1
ATOM 767 N N . ASP A 1 100 ? 21.494 12.098 -7.534 1.00 91.75 100 ASP A N 1
ATOM 768 C CA . ASP A 1 100 ? 20.733 13.312 -7.207 1.00 91.75 100 ASP A CA 1
ATOM 769 C C . ASP A 1 100 ? 21.481 14.213 -6.211 1.00 91.75 100 ASP A C 1
ATOM 771 O O . ASP A 1 100 ? 21.540 15.435 -6.389 1.00 91.75 100 ASP A O 1
ATOM 775 N N . GLY A 1 101 ? 22.116 13.605 -5.203 1.00 90.12 101 GLY A N 1
ATOM 776 C CA . GLY A 1 101 ? 22.930 14.298 -4.203 1.00 90.12 101 GLY A CA 1
ATOM 777 C C . GLY A 1 101 ? 24.296 14.770 -4.714 1.00 90.12 101 GLY A C 1
ATOM 778 O O . GLY A 1 101 ? 24.870 15.710 -4.161 1.00 90.12 101 GLY A O 1
ATOM 779 N N . LYS A 1 102 ? 24.825 14.156 -5.780 1.00 91.50 102 LYS A N 1
ATOM 780 C CA . LYS A 1 102 ? 26.160 14.458 -6.325 1.00 91.50 102 LYS A CA 1
ATOM 781 C C . LYS A 1 102 ? 26.191 15.695 -7.225 1.00 91.50 102 LYS A C 1
ATOM 783 O O . LYS A 1 102 ? 27.216 16.375 -7.287 1.00 91.50 102 LYS A O 1
ATOM 788 N N . HIS A 1 103 ? 25.090 16.005 -7.910 1.00 91.19 103 HIS A N 1
ATOM 789 C CA . HIS A 1 103 ? 25.021 17.107 -8.878 1.00 91.19 103 HIS A CA 1
ATOM 790 C C . HIS A 1 103 ? 23.913 18.100 -8.542 1.00 91.19 103 HIS A C 1
ATOM 792 O O . HIS A 1 103 ? 22.828 17.718 -8.114 1.00 91.19 103 HIS A O 1
ATOM 798 N N . ARG A 1 104 ? 24.174 19.390 -8.789 1.00 86.75 104 ARG A N 1
ATOM 799 C CA . ARG A 1 104 ? 23.224 20.483 -8.505 1.00 86.75 104 ARG A CA 1
ATOM 800 C C . ARG A 1 104 ? 22.183 20.705 -9.603 1.00 86.75 104 ARG A C 1
ATOM 802 O O . ARG A 1 104 ? 21.175 21.347 -9.334 1.00 86.75 104 ARG A O 1
ATOM 809 N N . ASP A 1 105 ? 22.441 20.236 -10.821 1.00 90.88 105 ASP A N 1
ATOM 810 C CA . ASP A 1 105 ? 21.590 20.466 -11.987 1.00 90.88 105 ASP A CA 1
ATOM 811 C C . ASP A 1 105 ? 21.198 19.157 -12.682 1.00 90.88 105 ASP A C 1
ATOM 813 O O . ASP A 1 105 ? 22.010 18.239 -12.820 1.00 90.88 105 ASP A O 1
ATOM 817 N N . ASP A 1 106 ? 19.960 19.095 -13.176 1.00 90.50 106 ASP A N 1
ATOM 818 C CA . ASP A 1 106 ? 19.391 17.875 -13.758 1.00 90.50 106 ASP A CA 1
ATOM 819 C C . ASP A 1 106 ? 20.100 17.410 -15.029 1.00 90.50 106 ASP A C 1
ATOM 821 O O . ASP A 1 106 ? 20.187 16.218 -15.317 1.00 90.50 106 ASP A O 1
ATOM 825 N N . LYS A 1 107 ? 20.702 18.339 -15.772 1.00 90.00 107 LYS A N 1
ATOM 826 C CA . LYS A 1 107 ? 21.485 17.993 -16.956 1.00 90.00 107 LYS A CA 1
ATOM 827 C C . LYS A 1 107 ? 22.746 17.225 -16.554 1.00 90.00 107 LYS A C 1
ATOM 829 O O . LYS A 1 107 ? 23.108 16.251 -17.214 1.00 90.00 107 LYS A O 1
ATOM 834 N N . SER A 1 108 ? 23.452 17.651 -15.513 1.00 91.19 108 SER A N 1
ATOM 835 C CA . SER A 1 108 ? 24.610 16.914 -14.996 1.00 91.19 108 SER A CA 1
ATOM 836 C C . SER A 1 108 ? 24.203 15.564 -14.402 1.00 91.19 108 SER A C 1
ATOM 838 O O . SER A 1 108 ? 24.888 14.579 -14.671 1.00 91.19 108 SER A O 1
ATOM 840 N N . ARG A 1 109 ? 23.049 15.483 -13.721 1.00 94.25 109 ARG A N 1
ATOM 841 C CA . ARG A 1 109 ? 22.471 14.216 -13.225 1.00 94.25 109 ARG A CA 1
ATOM 842 C C . ARG A 1 109 ? 22.180 13.236 -14.361 1.00 94.25 109 ARG A C 1
ATOM 844 O O . ARG A 1 109 ? 22.674 12.114 -14.343 1.00 94.25 109 ARG A O 1
ATOM 851 N N . CYS A 1 110 ? 21.485 13.692 -15.404 1.00 93.44 110 CYS A N 1
ATOM 852 C CA . CYS A 1 110 ? 21.210 12.900 -16.602 1.00 93.44 110 CYS A CA 1
ATOM 853 C C . CYS A 1 110 ? 22.497 12.444 -17.307 1.00 93.44 110 CYS A C 1
ATOM 855 O O . CYS A 1 110 ? 22.567 11.321 -17.801 1.00 93.44 110 CYS A O 1
ATOM 857 N N . MET A 1 111 ? 23.530 13.291 -17.353 1.00 91.94 111 MET A N 1
ATOM 858 C CA . MET A 1 111 ? 24.816 12.912 -17.945 1.00 91.94 111 MET A CA 1
ATOM 859 C C . MET A 1 111 ? 25.515 11.812 -17.142 1.00 91.94 111 MET A C 1
ATOM 861 O O . MET A 1 111 ? 26.015 10.863 -17.741 1.00 91.94 111 MET A O 1
ATOM 865 N N . ASP A 1 112 ? 25.556 11.943 -15.812 1.00 92.88 112 ASP A N 1
ATOM 866 C CA . ASP A 1 112 ? 26.174 10.947 -14.929 1.00 92.88 112 ASP A CA 1
ATOM 867 C C . ASP A 1 112 ? 25.411 9.616 -15.014 1.00 92.88 112 ASP A C 1
ATOM 869 O O . ASP A 1 112 ? 26.028 8.574 -15.213 1.00 92.88 112 ASP A O 1
ATOM 873 N N . LEU A 1 113 ? 24.073 9.656 -15.018 1.00 94.69 113 LEU A N 1
ATOM 874 C CA . LEU A 1 113 ? 23.226 8.483 -15.249 1.00 94.69 113 LEU A CA 1
ATOM 875 C C . LEU A 1 113 ? 23.609 7.741 -16.538 1.00 94.69 113 LEU A C 1
ATOM 877 O O . LEU A 1 113 ? 23.893 6.545 -16.508 1.00 94.69 113 LEU A O 1
ATOM 881 N N . LEU A 1 114 ? 23.642 8.444 -17.674 1.00 91.38 114 LEU A N 1
ATOM 882 C CA . LEU A 1 114 ? 23.945 7.838 -18.974 1.00 91.38 114 LEU A CA 1
ATOM 883 C C . LEU A 1 114 ? 25.365 7.250 -19.015 1.00 91.38 114 LEU A C 1
ATOM 885 O O . LEU A 1 114 ? 25.588 6.189 -19.599 1.00 91.38 114 LEU A O 1
ATOM 889 N N . GLN A 1 115 ? 26.328 7.911 -18.365 1.00 89.19 115 GLN A N 1
ATOM 890 C CA . GLN A 1 115 ? 27.698 7.414 -18.239 1.00 89.19 115 GLN A CA 1
ATOM 891 C C . GLN A 1 115 ? 27.788 6.168 -17.351 1.00 89.19 115 GLN A C 1
ATOM 893 O O . GLN A 1 115 ? 28.502 5.225 -17.701 1.00 89.19 115 GLN A O 1
ATOM 898 N N . GLN A 1 116 ? 27.068 6.137 -16.228 1.00 90.75 116 GLN A N 1
ATOM 899 C CA . GLN A 1 116 ? 27.014 4.975 -15.342 1.00 90.75 116 GLN A CA 1
ATOM 900 C C . GLN A 1 116 ? 26.322 3.791 -16.013 1.00 90.75 116 GLN A C 1
ATOM 902 O O . GLN A 1 116 ? 26.842 2.679 -15.952 1.00 90.75 116 GLN A O 1
ATOM 907 N N . TRP A 1 117 ? 25.224 4.037 -16.728 1.00 92.31 117 TRP A N 1
ATOM 908 C CA . TRP A 1 117 ? 24.528 3.022 -17.513 1.00 92.31 117 TRP A CA 1
ATOM 909 C C . TRP A 1 117 ? 25.456 2.407 -18.565 1.00 92.31 117 TRP A C 1
ATOM 911 O O . TRP A 1 117 ? 25.632 1.193 -18.607 1.00 92.31 117 TRP A O 1
ATOM 921 N N . TYR A 1 118 ? 26.146 3.243 -19.348 1.00 85.00 118 TYR A N 1
ATOM 922 C CA . TYR A 1 118 ? 27.109 2.773 -20.347 1.00 85.00 118 TYR A CA 1
ATOM 923 C C . TYR A 1 118 ? 28.238 1.942 -19.735 1.00 85.00 118 TYR A C 1
ATOM 925 O O . TYR A 1 118 ? 28.646 0.926 -20.292 1.00 85.00 118 TYR A O 1
ATOM 933 N N . LYS A 1 119 ? 28.743 2.364 -18.571 1.00 82.94 119 LYS A N 1
ATOM 934 C CA . LYS A 1 119 ? 29.794 1.642 -17.852 1.00 82.94 119 LYS A CA 1
ATOM 935 C C . LYS A 1 119 ? 29.308 0.289 -17.321 1.00 82.94 119 LYS A C 1
ATOM 937 O O . LYS A 1 119 ? 30.106 -0.643 -17.282 1.00 82.94 119 LYS A O 1
ATOM 942 N N . ARG A 1 120 ? 28.040 0.194 -16.907 1.00 86.69 120 ARG A N 1
ATOM 943 C CA . ARG A 1 120 ? 27.423 -1.029 -16.375 1.00 86.69 120 ARG A CA 1
ATOM 944 C C . ARG A 1 120 ? 27.125 -2.043 -17.480 1.00 86.69 120 ARG A C 1
ATOM 946 O O . ARG A 1 120 ? 27.504 -3.200 -17.353 1.00 86.69 120 ARG A O 1
ATOM 953 N N . GLU A 1 121 ? 26.506 -1.592 -18.566 1.00 76.19 121 GLU A N 1
ATOM 954 C CA . GLU A 1 121 ? 26.009 -2.454 -19.649 1.00 76.19 121 GLU A CA 1
ATOM 955 C C . GLU A 1 121 ? 27.054 -2.739 -20.748 1.00 76.19 121 GLU A C 1
ATOM 957 O O . GLU A 1 121 ? 26.946 -3.715 -21.501 1.00 76.19 121 GLU A O 1
ATOM 962 N N . GLY A 1 122 ? 28.087 -1.897 -20.868 1.00 70.00 122 GLY A N 1
ATOM 963 C CA . GLY A 1 122 ? 29.187 -2.075 -21.818 1.00 70.00 122 GLY A CA 1
ATOM 964 C C . GLY A 1 122 ? 28.704 -2.201 -23.266 1.00 70.00 122 GLY A C 1
ATOM 965 O O . GLY A 1 122 ? 28.055 -1.306 -23.799 1.00 70.00 122 GLY A O 1
ATOM 966 N N . ASN A 1 123 ? 29.003 -3.329 -23.915 1.00 61.91 123 ASN A N 1
ATOM 967 C CA . ASN A 1 123 ? 28.650 -3.563 -25.322 1.00 61.91 123 ASN A CA 1
ATOM 968 C C . ASN A 1 123 ? 27.144 -3.779 -25.560 1.00 61.91 123 ASN A C 1
ATOM 970 O O . ASN A 1 123 ? 26.700 -3.728 -26.705 1.00 61.91 123 ASN A O 1
ATOM 974 N N . THR A 1 124 ? 26.355 -4.023 -24.508 1.00 65.75 124 THR A N 1
ATOM 975 C CA . THR A 1 124 ? 24.889 -4.148 -24.615 1.00 65.75 124 THR A CA 1
ATOM 976 C C . THR A 1 124 ? 24.179 -2.789 -24.562 1.00 65.75 124 THR A C 1
ATOM 978 O O . THR A 1 124 ? 23.005 -2.686 -24.926 1.00 65.75 124 THR A O 1
ATOM 981 N N . ALA A 1 125 ? 24.912 -1.723 -24.210 1.00 72.88 125 ALA A N 1
ATOM 982 C CA . ALA A 1 125 ? 24.451 -0.339 -24.194 1.00 72.88 125 ALA A CA 1
ATOM 983 C C . ALA A 1 125 ? 24.278 0.212 -25.622 1.00 72.88 125 ALA A C 1
ATOM 985 O O . ALA A 1 125 ? 25.091 0.992 -26.128 1.00 72.88 125 ALA A O 1
ATOM 986 N N . THR A 1 126 ? 23.219 -0.217 -26.304 1.00 76.00 126 THR A N 1
ATOM 987 C CA . THR A 1 126 ? 22.913 0.213 -27.674 1.00 76.00 126 THR A CA 1
ATOM 988 C C . THR A 1 126 ? 21.925 1.377 -27.696 1.00 76.00 126 THR A C 1
ATOM 990 O O . THR A 1 126 ? 21.166 1.602 -26.754 1.00 76.00 126 THR A O 1
ATOM 993 N N . ILE A 1 127 ? 21.889 2.111 -28.811 1.00 76.44 127 ILE A N 1
ATOM 994 C CA . ILE A 1 127 ? 20.898 3.176 -29.009 1.00 76.44 127 ILE A CA 1
ATOM 995 C C . ILE A 1 127 ? 19.458 2.643 -29.012 1.00 76.44 127 ILE A C 1
ATOM 997 O O . ILE A 1 127 ? 18.565 3.351 -28.572 1.00 76.44 127 ILE A O 1
ATOM 1001 N N . HIS A 1 128 ? 19.231 1.394 -29.433 1.00 76.25 128 HIS A N 1
ATOM 1002 C CA . HIS A 1 128 ? 17.900 0.782 -29.408 1.00 76.25 128 HIS A CA 1
ATOM 1003 C C . HIS A 1 128 ? 17.381 0.621 -27.978 1.00 76.25 128 HIS A C 1
ATOM 1005 O O . HIS A 1 128 ? 16.283 1.081 -27.691 1.00 76.25 128 HIS A O 1
ATOM 1011 N N . VAL A 1 129 ? 18.207 0.073 -27.077 1.00 81.62 129 VAL A N 1
ATOM 1012 C CA . VAL A 1 129 ? 17.871 -0.063 -25.646 1.00 81.62 129 VAL A CA 1
ATOM 1013 C C . VAL A 1 129 ? 17.599 1.307 -25.026 1.00 81.62 129 VAL A C 1
ATOM 1015 O O . VAL A 1 129 ? 16.643 1.483 -24.280 1.00 81.62 129 VAL A O 1
ATOM 1018 N N . LEU A 1 130 ? 18.402 2.313 -25.383 1.00 85.94 130 LEU A N 1
ATOM 1019 C CA . LEU A 1 130 ? 18.207 3.669 -24.880 1.00 85.94 130 LEU A CA 1
ATOM 1020 C C . LEU A 1 130 ? 16.931 4.330 -25.428 1.00 85.94 130 LEU A C 1
ATOM 1022 O O . LEU A 1 130 ? 16.274 5.071 -24.708 1.00 85.94 130 LEU A O 1
ATOM 1026 N N . MET A 1 131 ? 16.567 4.080 -26.688 1.00 84.75 131 MET A N 1
ATOM 1027 C CA . MET A 1 131 ? 15.326 4.587 -27.283 1.00 84.75 131 MET A CA 1
ATOM 1028 C C . MET A 1 131 ? 14.085 3.911 -26.697 1.00 84.75 1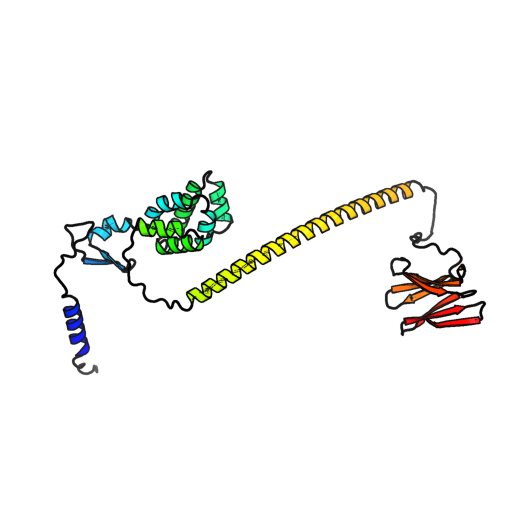31 MET A C 1
ATOM 1030 O O . MET A 1 131 ? 13.080 4.588 -26.514 1.00 84.75 131 MET A O 1
ATOM 1034 N N . GLU A 1 132 ? 14.164 2.616 -26.387 1.00 83.94 132 GLU A N 1
ATOM 1035 C CA . GLU A 1 132 ? 13.109 1.875 -25.688 1.00 83.94 132 GLU A CA 1
ATOM 1036 C C . GLU A 1 132 ? 12.913 2.430 -24.273 1.00 83.94 132 GLU A C 1
ATOM 1038 O O . GLU A 1 132 ? 11.810 2.842 -23.930 1.00 83.94 132 GLU A O 1
ATOM 1043 N N . ALA A 1 133 ? 13.997 2.612 -23.512 1.00 88.88 133 ALA A N 1
ATOM 1044 C CA . ALA A 1 133 ? 13.931 3.220 -22.183 1.00 88.88 133 ALA A CA 1
ATOM 1045 C C . ALA A 1 133 ? 13.399 4.667 -22.202 1.00 88.88 133 ALA A C 1
ATOM 1047 O O . ALA A 1 133 ? 12.652 5.064 -21.313 1.00 88.88 133 ALA A O 1
ATOM 1048 N N . LEU A 1 134 ? 13.747 5.466 -23.219 1.00 90.12 134 LEU A N 1
ATOM 1049 C CA . LEU A 1 134 ? 13.178 6.808 -23.404 1.00 90.12 134 LEU A CA 1
ATOM 1050 C C . LEU A 1 134 ? 11.678 6.756 -23.722 1.00 90.12 134 LEU A C 1
ATOM 1052 O O . LEU A 1 134 ? 10.929 7.619 -23.273 1.00 90.12 134 LEU A O 1
ATOM 1056 N N . GLN A 1 135 ? 11.233 5.773 -24.503 1.00 89.19 135 GLN A N 1
ATOM 1057 C CA . GLN A 1 135 ? 9.818 5.584 -24.807 1.00 89.19 135 GLN A CA 1
ATOM 1058 C C . GLN A 1 135 ? 9.030 5.158 -23.560 1.00 89.19 135 GLN A C 1
ATOM 1060 O O . GLN A 1 135 ? 7.948 5.696 -23.321 1.00 89.19 135 GLN A O 1
ATOM 1065 N N . ASP A 1 136 ? 9.584 4.255 -22.752 1.00 87.19 136 ASP A N 1
ATOM 1066 C CA . ASP A 1 136 ? 8.968 3.782 -21.507 1.00 87.19 136 ASP A CA 1
ATOM 1067 C C . ASP A 1 136 ? 8.921 4.863 -20.417 1.00 87.19 136 ASP A C 1
ATOM 1069 O O . ASP A 1 136 ? 7.990 4.877 -19.610 1.00 87.19 136 ASP A O 1
ATOM 1073 N N . ALA A 1 137 ? 9.864 5.809 -20.453 1.00 87.81 137 ALA A N 1
ATOM 1074 C CA . ALA A 1 137 ? 9.875 7.021 -19.634 1.00 87.81 137 ALA A CA 1
ATOM 1075 C C . ALA A 1 137 ? 8.939 8.132 -20.162 1.00 87.81 137 ALA A C 1
ATOM 1077 O O . ALA A 1 137 ? 9.040 9.272 -19.727 1.00 87.81 137 ALA A O 1
ATOM 1078 N N . GLU A 1 138 ? 8.063 7.835 -21.130 1.00 89.69 138 GLU A N 1
ATOM 1079 C CA . GLU A 1 138 ? 7.115 8.783 -21.746 1.00 89.69 138 GLU A CA 1
ATOM 1080 C C . GLU A 1 138 ? 7.777 9.945 -22.525 1.00 89.69 138 GLU A C 1
ATOM 1082 O O . GLU A 1 138 ? 7.140 10.929 -22.907 1.00 89.69 138 GLU A O 1
ATOM 1087 N N . LEU A 1 139 ? 9.055 9.803 -22.892 1.00 89.25 139 LEU A N 1
ATOM 1088 C CA . LEU A 1 139 ? 9.851 10.808 -23.608 1.00 89.25 139 LEU A CA 1
ATOM 1089 C C . LEU A 1 139 ? 9.842 10.590 -25.129 1.00 89.25 139 LEU A C 1
ATOM 1091 O O . LEU A 1 139 ? 10.849 10.797 -25.816 1.00 89.25 139 LEU A O 1
ATOM 1095 N N . GLN A 1 140 ? 8.685 10.219 -25.691 1.00 86.62 140 GLN A N 1
ATOM 1096 C CA . GLN A 1 140 ? 8.532 9.915 -27.123 1.00 86.62 140 GLN A CA 1
ATOM 1097 C C . GLN A 1 140 ? 9.001 11.070 -28.026 1.00 86.62 140 GLN A C 1
ATOM 1099 O O . GLN A 1 140 ? 9.657 10.850 -29.042 1.00 86.62 140 GLN A O 1
ATOM 1104 N N . HIS A 1 141 ? 8.765 12.317 -27.614 1.00 88.00 141 HIS A N 1
ATOM 1105 C CA . HIS A 1 141 ? 9.206 13.506 -28.346 1.00 88.00 141 HIS A CA 1
ATOM 1106 C C . HIS A 1 141 ? 10.742 13.591 -28.507 1.00 88.00 141 HIS A C 1
ATOM 1108 O O . HIS A 1 141 ? 11.244 14.112 -29.510 1.00 88.00 141 HIS A O 1
ATOM 1114 N N . VAL A 1 142 ? 11.509 13.064 -27.542 1.00 88.31 142 VAL A N 1
ATOM 1115 C CA . VAL A 1 142 ? 12.978 12.975 -27.605 1.00 88.31 142 VAL A CA 1
ATOM 1116 C C . VAL A 1 142 ? 13.396 11.892 -28.588 1.00 88.31 142 VAL A C 1
ATOM 1118 O O . VAL A 1 142 ? 14.322 12.110 -29.370 1.00 88.31 142 VAL A O 1
ATOM 1121 N N . VAL A 1 143 ? 12.697 10.754 -28.576 1.00 85.56 143 VAL A N 1
ATOM 1122 C CA . VAL A 1 143 ? 12.911 9.631 -29.500 1.00 85.56 143 VAL A CA 1
ATOM 1123 C C . VAL A 1 143 ? 12.659 10.064 -30.943 1.00 85.56 143 VAL A C 1
ATOM 1125 O O . VAL A 1 143 ? 13.482 9.795 -31.816 1.00 85.56 143 VAL A O 1
ATOM 1128 N N . ASP A 1 144 ? 11.574 10.789 -31.197 1.00 84.44 144 ASP A N 1
ATOM 1129 C CA . ASP A 1 144 ? 11.243 11.284 -32.535 1.00 84.44 144 ASP A CA 1
ATOM 1130 C C . ASP A 1 144 ? 12.275 12.314 -33.011 1.00 84.44 144 ASP A C 1
ATOM 1132 O O . ASP A 1 144 ? 12.785 12.220 -34.126 1.00 84.44 144 ASP A O 1
ATOM 1136 N N . SER A 1 145 ? 12.693 13.226 -32.125 1.00 84.00 145 SER A N 1
ATOM 1137 C CA . SER A 1 145 ? 13.763 14.188 -32.419 1.00 84.00 145 SER A CA 1
ATOM 1138 C C . SER A 1 145 ? 15.132 13.519 -32.635 1.00 84.00 145 SER A C 1
ATOM 1140 O O . SER A 1 145 ? 15.964 14.036 -33.381 1.00 84.00 145 SER A O 1
ATOM 1142 N N . LEU A 1 146 ? 15.396 12.385 -31.974 1.00 80.31 146 LEU A N 1
ATOM 1143 C CA . LEU A 1 146 ? 16.593 11.565 -32.190 1.00 80.31 146 LEU A CA 1
ATOM 1144 C C . LEU A 1 146 ? 16.559 10.906 -33.569 1.00 80.31 146 LEU A C 1
ATOM 1146 O O . LEU A 1 146 ? 17.570 10.952 -34.265 1.00 80.31 146 LEU A O 1
ATOM 1150 N N . LYS A 1 147 ? 15.417 10.329 -33.962 1.00 76.62 147 LYS A N 1
ATOM 1151 C CA . LYS A 1 147 ? 15.225 9.692 -35.275 1.00 76.62 147 LYS A CA 1
ATOM 1152 C C . LYS A 1 147 ? 15.343 10.697 -36.417 1.00 76.62 147 LYS A C 1
ATOM 1154 O O . LYS A 1 147 ? 15.962 10.386 -37.427 1.00 76.62 147 LYS A O 1
ATOM 1159 N N . ASP A 1 148 ? 14.792 11.895 -36.237 1.00 77.44 148 ASP A N 1
ATOM 1160 C CA . ASP A 1 148 ? 14.870 12.981 -37.217 1.00 77.44 148 ASP A CA 1
ATOM 1161 C C . ASP A 1 148 ? 16.310 13.494 -37.387 1.00 77.44 148 ASP A C 1
ATOM 1163 O O . ASP A 1 148 ? 16.820 13.620 -38.499 1.00 77.44 148 ASP A O 1
ATOM 1167 N N . LYS A 1 149 ? 17.019 13.712 -36.271 1.00 68.00 149 LYS A N 1
ATOM 1168 C CA . LYS A 1 149 ? 18.402 14.211 -36.292 1.00 68.00 149 LYS A CA 1
ATOM 1169 C C . LYS A 1 149 ? 19.428 13.152 -36.703 1.00 68.00 149 LYS A C 1
ATOM 1171 O O . LYS A 1 149 ? 20.477 13.488 -37.256 1.00 68.00 149 LYS A O 1
ATOM 1176 N N . TYR A 1 150 ? 19.160 11.889 -36.395 1.00 67.81 150 TYR A N 1
ATOM 1177 C CA . TYR A 1 150 ? 20.023 10.752 -36.695 1.00 67.81 150 TYR A CA 1
ATOM 1178 C C . TYR A 1 150 ? 19.197 9.659 -37.379 1.00 67.81 150 TYR A C 1
ATOM 1180 O O . TYR A 1 150 ? 18.862 8.658 -36.741 1.00 67.81 150 TYR A O 1
ATOM 1188 N N . PRO A 1 151 ? 18.869 9.831 -38.671 1.00 55.78 151 PRO A N 1
ATOM 1189 C CA . PRO A 1 151 ? 18.129 8.829 -39.419 1.00 55.78 151 PRO A CA 1
ATOM 1190 C C . PRO A 1 151 ? 18.961 7.546 -39.498 1.00 55.78 151 PRO A C 1
ATOM 1192 O O . PRO A 1 151 ? 19.988 7.481 -40.175 1.00 55.78 151 PRO A O 1
ATOM 1195 N N . VAL A 1 152 ? 18.536 6.528 -38.753 1.00 53.41 152 VAL A N 1
ATOM 1196 C CA . VAL A 1 152 ? 19.125 5.188 -38.801 1.00 53.41 152 VAL A CA 1
ATOM 1197 C C . VAL A 1 152 ? 18.586 4.498 -40.062 1.00 53.41 152 VAL A C 1
ATOM 1199 O O . VAL A 1 152 ? 17.368 4.511 -40.260 1.00 53.41 152 VAL A O 1
ATOM 1202 N N . PRO A 1 153 ? 19.429 3.906 -40.932 1.00 42.03 153 PRO A N 1
ATOM 1203 C CA . PRO A 1 153 ? 18.947 3.111 -42.057 1.00 42.03 153 PRO A CA 1
ATOM 1204 C C . PRO A 1 153 ? 18.054 1.982 -41.535 1.00 42.03 153 PRO A C 1
ATOM 1206 O O . PRO A 1 153 ? 18.493 1.166 -40.726 1.00 42.03 153 PRO A O 1
ATOM 1209 N N . LEU A 1 154 ? 16.791 1.968 -41.960 1.00 37.16 154 LEU A N 1
ATOM 1210 C CA . LEU A 1 154 ? 15.814 0.959 -41.559 1.00 37.16 154 LEU A CA 1
ATOM 1211 C C . LEU A 1 154 ? 16.253 -0.408 -42.102 1.00 37.16 154 LEU A C 1
ATOM 1213 O O . LEU A 1 154 ? 16.064 -0.697 -43.283 1.00 37.16 154 LEU A O 1
ATOM 1217 N N . LEU A 1 155 ? 16.835 -1.252 -41.249 1.00 37.91 155 LEU A N 1
ATOM 1218 C CA . LEU A 1 155 ? 16.867 -2.688 -41.507 1.00 37.91 155 LEU A CA 1
ATOM 1219 C C . LEU A 1 155 ? 15.429 -3.225 -41.431 1.00 37.91 155 LEU A C 1
ATOM 1221 O O . LEU A 1 155 ? 14.650 -2.752 -40.595 1.00 37.91 155 LEU A O 1
ATOM 1225 N N . PRO A 1 156 ? 15.054 -4.206 -42.271 1.00 33.50 156 PRO A N 1
ATOM 1226 C CA . PRO A 1 156 ? 13.805 -4.924 -42.090 1.00 33.50 156 PRO A CA 1
ATOM 1227 C C . PRO A 1 156 ? 13.887 -5.609 -40.730 1.00 33.50 156 PRO A C 1
ATOM 1229 O O . PRO A 1 156 ? 14.687 -6.523 -40.536 1.00 33.50 156 PRO A O 1
ATOM 1232 N N . THR A 1 157 ? 13.090 -5.150 -39.769 1.00 35.47 157 THR A N 1
ATOM 1233 C CA . THR A 1 157 ? 12.956 -5.855 -38.504 1.00 35.47 157 THR A CA 1
ATOM 1234 C C . THR A 1 157 ? 12.438 -7.248 -38.828 1.00 35.47 157 THR A C 1
ATOM 1236 O O . THR A 1 157 ? 11.347 -7.409 -39.380 1.00 35.47 157 THR A O 1
ATOM 1239 N N . ALA A 1 158 ? 13.240 -8.273 -38.527 1.00 36.03 158 ALA A N 1
ATOM 1240 C CA . ALA A 1 158 ? 12.732 -9.631 -38.464 1.00 36.03 158 ALA A CA 1
ATOM 1241 C C . ALA A 1 158 ? 11.467 -9.576 -37.608 1.00 36.03 158 ALA A C 1
ATOM 1243 O O . ALA A 1 158 ? 11.492 -9.053 -36.491 1.00 36.03 158 ALA A O 1
ATOM 1244 N N . SER A 1 159 ? 10.356 -10.038 -38.172 1.00 38.12 159 SER A N 1
ATOM 1245 C CA . SER A 1 159 ? 9.052 -10.086 -37.531 1.00 38.12 159 SER A CA 1
ATOM 1246 C C . SER A 1 159 ? 9.145 -10.915 -36.249 1.00 38.12 159 SER A C 1
ATOM 1248 O O . SER A 1 159 ? 8.891 -12.119 -36.248 1.00 38.12 159 SER A O 1
ATOM 1250 N N . ARG A 1 160 ? 9.527 -10.270 -35.142 1.00 43.00 160 ARG A N 1
ATOM 1251 C CA . ARG A 1 160 ? 9.209 -10.726 -33.793 1.00 43.00 160 ARG A CA 1
ATOM 1252 C C . ARG A 1 160 ? 7.694 -10.704 -33.721 1.00 43.00 160 ARG A C 1
ATOM 1254 O O . ARG A 1 160 ? 7.091 -9.685 -34.032 1.00 43.00 160 ARG A O 1
ATOM 1261 N N . GLN A 1 161 ? 7.100 -11.843 -33.387 1.00 43.91 161 GLN A N 1
ATOM 1262 C CA . GLN A 1 161 ? 5.657 -12.010 -33.241 1.00 43.91 161 GLN A CA 1
ATOM 1263 C C . GLN A 1 161 ? 5.074 -10.852 -32.411 1.00 43.91 161 GLN A C 1
ATOM 1265 O O . GLN A 1 161 ? 5.185 -10.838 -31.188 1.00 43.91 161 GLN A O 1
ATOM 1270 N N . THR A 1 162 ? 4.450 -9.881 -33.079 1.00 45.06 162 THR A N 1
ATOM 1271 C CA . THR A 1 162 ? 3.853 -8.687 -32.462 1.00 45.06 162 THR A CA 1
ATOM 1272 C C . THR A 1 162 ? 2.537 -8.988 -31.744 1.00 45.06 162 THR A C 1
ATOM 1274 O O . THR A 1 162 ? 1.938 -8.100 -31.158 1.00 45.06 162 THR A O 1
ATOM 1277 N N . GLY A 1 163 ? 2.086 -10.247 -31.729 1.00 47.66 163 GLY A N 1
ATOM 1278 C CA . GLY A 1 163 ? 0.864 -10.639 -31.024 1.00 47.66 163 GLY A CA 1
ATOM 1279 C C . GLY A 1 163 ? 0.995 -10.647 -29.499 1.00 47.66 163 GLY A C 1
ATOM 1280 O O . GLY A 1 163 ? -0.009 -10.485 -28.815 1.00 47.66 163 GLY A O 1
ATOM 1281 N N . ASN A 1 164 ? 2.207 -10.822 -28.955 1.00 54.88 164 ASN A N 1
ATOM 1282 C CA . ASN A 1 164 ? 2.399 -10.940 -27.503 1.00 54.88 164 ASN A CA 1
ATOM 1283 C C . ASN A 1 164 ? 2.819 -9.613 -26.844 1.00 54.88 164 ASN A C 1
ATOM 1285 O O . ASN A 1 164 ? 2.537 -9.385 -25.676 1.00 54.88 164 ASN A O 1
ATOM 1289 N N . THR A 1 165 ? 3.459 -8.707 -27.588 1.00 57.78 165 THR A N 1
ATOM 1290 C CA . THR A 1 165 ? 3.957 -7.427 -27.056 1.00 57.78 165 THR A CA 1
ATOM 1291 C C . THR A 1 165 ? 2.846 -6.426 -26.750 1.00 57.78 165 THR A C 1
ATOM 1293 O O . THR A 1 165 ? 2.935 -5.726 -25.746 1.00 57.78 165 THR A O 1
ATOM 1296 N N . ASP A 1 166 ? 1.781 -6.382 -27.555 1.00 69.69 166 ASP A N 1
ATOM 1297 C CA . ASP A 1 166 ? 0.649 -5.476 -27.308 1.00 69.69 166 ASP A CA 1
ATOM 1298 C C . ASP A 1 166 ? -0.215 -5.950 -26.130 1.00 69.69 166 ASP A C 1
ATOM 1300 O O . ASP A 1 166 ? -0.667 -5.139 -25.323 1.00 69.69 166 ASP A O 1
ATOM 1304 N N . ALA A 1 167 ? -0.371 -7.269 -25.971 1.00 72.25 167 ALA A N 1
ATOM 1305 C CA . ALA A 1 167 ? -1.047 -7.860 -24.817 1.00 72.25 167 ALA A CA 1
ATOM 1306 C C . ALA A 1 167 ? -0.283 -7.579 -23.513 1.00 72.25 167 ALA A C 1
ATOM 1308 O O . ALA A 1 167 ? -0.877 -7.133 -22.534 1.00 72.25 167 ALA A O 1
ATOM 1309 N N . ILE A 1 168 ? 1.045 -7.753 -23.531 1.00 74.25 168 ILE A N 1
ATOM 1310 C CA . ILE A 1 168 ? 1.916 -7.418 -22.396 1.00 74.25 168 ILE A CA 1
ATOM 1311 C C . ILE A 1 168 ? 1.865 -5.912 -22.097 1.00 74.25 168 ILE A C 1
ATOM 1313 O O . ILE A 1 168 ? 1.807 -5.523 -20.934 1.00 74.25 168 ILE A O 1
ATOM 1317 N N . ARG A 1 169 ? 1.837 -5.046 -23.119 1.00 79.19 169 ARG A N 1
ATOM 1318 C CA . ARG A 1 169 ? 1.753 -3.588 -22.936 1.00 79.19 169 ARG A CA 1
ATOM 1319 C C . ARG A 1 169 ? 0.447 -3.162 -22.259 1.00 79.19 169 ARG A C 1
ATOM 1321 O O . ARG A 1 169 ? 0.489 -2.342 -21.342 1.00 79.19 169 ARG A O 1
ATOM 1328 N N . GLU A 1 170 ? -0.692 -3.713 -22.671 1.00 83.81 170 GLU A N 1
ATOM 1329 C CA . GLU A 1 170 ? -1.976 -3.431 -22.013 1.00 83.81 170 GLU A CA 1
ATOM 1330 C C . GLU A 1 170 ? -2.032 -3.993 -20.587 1.00 83.81 170 GLU A C 1
ATOM 1332 O O . GLU A 1 170 ? -2.557 -3.343 -19.681 1.00 83.81 170 GLU A O 1
ATOM 1337 N N . GLU A 1 171 ? -1.429 -5.157 -20.341 1.00 86.75 171 GLU A N 1
ATOM 1338 C CA . GLU A 1 171 ? -1.326 -5.715 -18.992 1.00 86.75 171 GLU A CA 1
ATOM 1339 C C . GLU A 1 171 ? -0.466 -4.832 -18.074 1.00 86.75 171 GLU A C 1
ATOM 1341 O O . GLU A 1 171 ? -0.881 -4.517 -16.957 1.00 86.75 171 GLU A O 1
ATOM 1346 N N . VAL A 1 172 ? 0.676 -4.336 -18.564 1.00 82.94 172 VAL A N 1
ATOM 1347 C CA . VAL A 1 172 ? 1.525 -3.371 -17.844 1.00 82.94 172 VAL A CA 1
ATOM 1348 C C . VAL A 1 172 ? 0.769 -2.076 -17.554 1.00 82.94 172 VAL A C 1
ATOM 1350 O O . VAL A 1 172 ? 0.849 -1.562 -16.439 1.00 82.94 172 VAL A O 1
ATOM 1353 N N . LYS A 1 173 ? -0.010 -1.559 -18.510 1.00 91.00 173 LYS A N 1
ATOM 1354 C CA . LYS A 1 173 ? -0.838 -0.364 -18.304 1.00 91.00 173 LYS A CA 1
ATOM 1355 C C . LYS A 1 173 ? -1.884 -0.582 -17.208 1.00 91.00 173 LYS A C 1
ATOM 1357 O O . LYS A 1 173 ? -1.995 0.233 -16.295 1.00 91.00 173 LYS A O 1
ATOM 1362 N N . MET A 1 174 ? -2.595 -1.710 -17.238 1.00 91.75 174 MET A N 1
ATOM 1363 C CA . MET A 1 174 ? -3.553 -2.057 -16.185 1.00 91.75 174 MET A CA 1
ATOM 1364 C C . MET A 1 174 ? -2.888 -2.243 -14.817 1.00 91.75 174 MET A C 1
ATOM 1366 O O . MET A 1 174 ? -3.472 -1.884 -13.793 1.00 91.75 174 MET A O 1
ATOM 1370 N N . LEU A 1 175 ? -1.680 -2.812 -14.775 1.00 87.94 175 LEU A N 1
ATOM 1371 C CA . LEU A 1 175 ? -0.910 -2.953 -13.541 1.00 87.94 175 LEU A CA 1
ATOM 1372 C C . LEU A 1 175 ? -0.469 -1.593 -12.990 1.00 87.94 175 LEU A C 1
ATOM 1374 O O . LEU A 1 175 ? -0.600 -1.378 -11.787 1.00 87.94 175 LEU A O 1
ATOM 1378 N N . LYS A 1 176 ? -0.045 -0.654 -13.846 1.00 89.50 176 LYS A N 1
ATOM 1379 C CA . LYS A 1 176 ? 0.258 0.730 -13.441 1.00 89.50 176 LYS A CA 1
ATOM 1380 C C . LYS A 1 176 ? -0.967 1.416 -12.826 1.00 89.50 176 LYS A C 1
ATOM 1382 O O . LYS A 1 176 ? -0.889 1.897 -11.701 1.00 89.50 176 LYS A O 1
ATOM 1387 N N . GLU A 1 177 ? -2.128 1.349 -13.481 1.00 93.56 177 GLU A N 1
ATOM 1388 C CA . GLU A 1 177 ? -3.374 1.926 -12.945 1.00 93.56 177 GLU A CA 1
ATOM 1389 C C . GLU A 1 177 ? -3.810 1.282 -11.614 1.00 93.56 177 GLU A C 1
ATOM 1391 O O . GLU A 1 177 ? -4.364 1.947 -10.732 1.00 93.56 177 GLU A O 1
ATOM 1396 N N . LYS A 1 178 ? -3.587 -0.029 -11.445 1.00 93.94 178 LYS A N 1
ATOM 1397 C CA . LYS A 1 178 ? -3.836 -0.720 -10.170 1.00 93.94 178 LYS A CA 1
ATOM 1398 C C . LYS A 1 178 ? -2.864 -0.270 -9.082 1.00 93.94 178 LYS A C 1
ATOM 1400 O O . LYS A 1 178 ? -3.310 -0.074 -7.952 1.00 93.94 178 LYS A O 1
ATOM 1405 N N . ASN A 1 179 ? -1.587 -0.087 -9.411 1.00 89.12 179 ASN A N 1
ATOM 1406 C CA . ASN A 1 179 ? -0.581 0.401 -8.472 1.00 89.12 179 ASN A CA 1
ATOM 1407 C C . ASN A 1 179 ? -0.912 1.816 -7.988 1.00 89.12 179 ASN A C 1
ATOM 1409 O O . ASN A 1 179 ? -0.951 2.032 -6.783 1.00 89.12 179 ASN A O 1
ATOM 1413 N N . GLU A 1 180 ? -1.295 2.736 -8.877 1.00 95.69 180 GLU A N 1
ATOM 1414 C CA . GLU A 1 180 ? -1.715 4.091 -8.478 1.00 95.69 180 GLU A CA 1
ATOM 1415 C C . GLU A 1 180 ? -2.924 4.082 -7.525 1.00 95.69 180 GLU A C 1
ATOM 1417 O O . GLU A 1 180 ? -3.012 4.872 -6.580 1.00 95.69 180 GLU A O 1
ATOM 1422 N N . LYS A 1 181 ? -3.888 3.177 -7.747 1.00 95.75 181 LYS A N 1
ATOM 1423 C CA . LYS A 1 181 ? -5.033 3.006 -6.836 1.00 95.75 181 LYS A CA 1
ATOM 1424 C C . LYS A 1 181 ? -4.600 2.448 -5.482 1.00 95.75 181 LYS A C 1
ATOM 1426 O O . LYS A 1 181 ? -5.103 2.908 -4.459 1.00 95.75 181 LYS A O 1
ATOM 1431 N N . LEU A 1 182 ? -3.690 1.475 -5.472 1.00 94.62 182 LEU A N 1
ATOM 1432 C CA . LEU A 1 182 ? -3.134 0.908 -4.243 1.00 94.62 182 LEU A CA 1
ATOM 1433 C C . LEU A 1 182 ? -2.366 1.961 -3.442 1.00 94.62 182 LEU A C 1
ATOM 1435 O O . LEU A 1 182 ? -2.565 2.051 -2.235 1.00 94.62 182 LEU A O 1
ATOM 1439 N N . GLU A 1 183 ? -1.571 2.804 -4.097 1.00 96.12 183 GLU A N 1
ATOM 1440 C CA . GLU A 1 183 ? -0.842 3.898 -3.447 1.00 96.12 183 GLU A CA 1
ATOM 1441 C C . GLU A 1 183 ? -1.785 4.898 -2.771 1.00 96.12 183 GLU A C 1
ATOM 1443 O O . GLU A 1 183 ? -1.558 5.276 -1.621 1.00 96.12 183 GLU A O 1
ATOM 1448 N N . LYS A 1 184 ? -2.899 5.263 -3.422 1.00 96.19 184 LYS A N 1
ATOM 1449 C CA . LYS A 1 184 ? -3.932 6.113 -2.802 1.00 96.19 184 LYS A CA 1
ATOM 1450 C C . LYS A 1 184 ? -4.562 5.463 -1.570 1.00 96.19 184 LYS A C 1
ATOM 1452 O O . LYS A 1 184 ? -4.755 6.139 -0.564 1.00 96.19 184 LYS A O 1
ATOM 1457 N N . ILE A 1 185 ? -4.855 4.163 -1.630 1.00 96.44 185 ILE A N 1
ATOM 1458 C CA . ILE A 1 185 ? -5.405 3.417 -0.486 1.00 96.44 185 ILE A CA 1
ATOM 1459 C C . ILE A 1 185 ? -4.395 3.377 0.665 1.00 96.44 185 ILE A C 1
ATOM 1461 O O . ILE A 1 185 ? -4.773 3.595 1.814 1.00 96.44 185 ILE A O 1
ATOM 1465 N N . ILE A 1 186 ? -3.119 3.118 0.370 1.00 96.50 186 ILE A N 1
ATOM 1466 C CA . ILE A 1 186 ? -2.045 3.099 1.371 1.00 96.50 186 ILE A CA 1
ATOM 1467 C C . ILE A 1 186 ? -1.918 4.470 2.037 1.00 96.50 186 ILE A C 1
ATOM 1469 O O . ILE A 1 186 ? -1.824 4.543 3.262 1.00 96.50 186 ILE A O 1
ATOM 1473 N N . LEU A 1 187 ? -1.964 5.554 1.259 1.00 96.69 187 LEU A N 1
ATOM 1474 C CA . LEU A 1 187 ? -1.911 6.912 1.795 1.00 96.69 187 LEU A CA 1
ATOM 1475 C C . LEU A 1 187 ? -3.086 7.186 2.747 1.00 96.69 187 LEU A C 1
ATOM 1477 O O . LEU A 1 187 ? -2.865 7.610 3.879 1.00 96.69 187 LEU A O 1
ATOM 1481 N N . GLU A 1 188 ? -4.314 6.858 2.338 1.00 97.12 188 GLU A N 1
ATOM 1482 C CA . GLU A 1 188 ? -5.510 7.034 3.173 1.00 97.12 188 GLU A CA 1
ATOM 1483 C C . GLU A 1 188 ? -5.451 6.182 4.457 1.00 97.12 188 GLU A C 1
ATOM 1485 O O . GLU A 1 188 ? -5.861 6.616 5.537 1.00 97.12 188 GLU A O 1
ATOM 1490 N N . GLN A 1 189 ? -4.923 4.955 4.376 1.00 96.25 189 GLN A N 1
ATOM 1491 C CA . GLN A 1 189 ? -4.724 4.113 5.557 1.00 96.25 189 GLN A CA 1
ATOM 1492 C C . GLN A 1 189 ? -3.658 4.677 6.499 1.00 96.25 189 GLN A C 1
ATOM 1494 O O . GLN A 1 189 ? -3.858 4.656 7.714 1.00 96.25 189 GLN A O 1
ATOM 1499 N N . ASN A 1 190 ? -2.566 5.223 5.965 1.00 96.94 190 ASN A N 1
ATOM 1500 C CA . ASN A 1 190 ? -1.530 5.865 6.768 1.00 96.94 190 ASN A CA 1
ATOM 1501 C C . ASN A 1 190 ? -2.070 7.097 7.506 1.00 96.94 190 ASN A C 1
ATOM 1503 O O . ASN A 1 190 ? -1.780 7.265 8.690 1.00 96.94 190 ASN A O 1
ATOM 1507 N N . GLU A 1 191 ? -2.912 7.910 6.865 1.00 97.44 191 GLU A N 1
ATOM 1508 C CA . GLU A 1 191 ? -3.593 9.033 7.526 1.00 97.44 191 GLU A CA 1
ATOM 1509 C C . GLU A 1 191 ? -4.491 8.562 8.683 1.00 97.44 191 GLU A C 1
ATOM 1511 O O . GLU A 1 191 ? -4.452 9.135 9.775 1.00 97.44 191 GLU A O 1
ATOM 1516 N N . LYS A 1 192 ? -5.251 7.473 8.494 1.00 97.44 192 LYS A N 1
ATOM 1517 C CA . LYS A 1 192 ? -6.070 6.870 9.565 1.00 97.44 192 LYS A CA 1
ATOM 1518 C C . LYS A 1 192 ? -5.220 6.346 10.720 1.00 97.44 192 LYS A C 1
ATOM 1520 O O . LYS A 1 192 ? -5.590 6.522 11.880 1.00 97.44 192 LYS A O 1
ATOM 1525 N N . ILE A 1 193 ? -4.079 5.722 10.425 1.00 96.88 193 ILE A N 1
ATOM 1526 C CA . ILE A 1 193 ? -3.140 5.251 11.452 1.00 96.88 193 ILE A CA 1
ATOM 1527 C C . ILE A 1 193 ? -2.601 6.434 12.260 1.00 96.88 193 ILE A C 1
ATOM 1529 O O . ILE A 1 193 ? -2.589 6.357 13.486 1.00 96.88 193 ILE A O 1
ATOM 1533 N N . GLN A 1 194 ? -2.223 7.538 11.610 1.00 96.44 194 GLN A N 1
ATOM 1534 C CA . GLN A 1 194 ? -1.764 8.748 12.302 1.00 96.44 194 GLN A CA 1
ATOM 1535 C C . GLN A 1 194 ? -2.843 9.317 13.236 1.00 96.44 194 GLN A C 1
ATOM 1537 O O . GLN A 1 194 ? -2.563 9.632 14.391 1.00 96.44 194 GLN A O 1
ATOM 1542 N N . GLN A 1 195 ? -4.100 9.374 12.784 1.00 96.25 195 GLN A N 1
ATOM 1543 C CA . GLN A 1 195 ? -5.221 9.811 13.628 1.00 96.25 195 GLN A CA 1
ATOM 1544 C C . GLN A 1 195 ? -5.431 8.894 14.844 1.00 96.25 195 GLN A C 1
ATOM 1546 O O . GLN A 1 195 ? -5.665 9.375 15.956 1.00 96.25 195 GLN A O 1
ATOM 1551 N N . LEU A 1 196 ? -5.325 7.575 14.659 1.00 95.75 196 LEU A N 1
ATOM 1552 C CA . LEU A 1 196 ? -5.412 6.609 15.757 1.00 95.75 196 LEU A CA 1
ATOM 1553 C C . LEU A 1 196 ? -4.249 6.757 16.743 1.00 95.75 196 LEU A C 1
ATOM 1555 O O . LEU A 1 196 ? -4.469 6.700 17.951 1.00 95.75 196 LEU A O 1
ATOM 1559 N N . GLN A 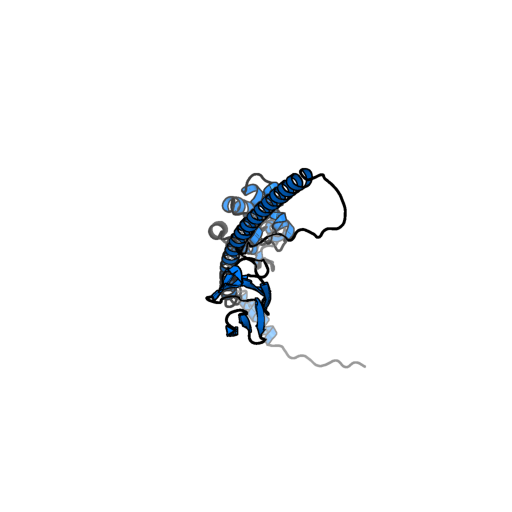1 197 ? -3.030 6.986 16.253 1.00 96.31 197 GLN A N 1
ATOM 1560 C CA . GLN A 1 197 ? -1.858 7.228 17.097 1.00 96.31 197 GLN A CA 1
ATOM 1561 C C . GLN A 1 197 ? -2.025 8.490 17.948 1.00 96.31 197 GLN A C 1
ATOM 1563 O O . GLN A 1 197 ? -1.780 8.443 19.152 1.00 96.31 197 GLN A O 1
ATOM 1568 N N . GLU A 1 198 ? -2.512 9.586 17.364 1.00 96.25 198 GLU A N 1
ATOM 1569 C CA . GLU A 1 198 ? -2.784 10.818 18.113 1.00 96.25 198 GLU A CA 1
ATOM 1570 C C . GLU A 1 198 ? -3.895 10.614 19.154 1.00 96.25 198 GLU A C 1
ATOM 1572 O O . GLU A 1 198 ? -3.793 11.068 20.293 1.00 96.25 198 GLU A O 1
ATOM 1577 N N . THR A 1 199 ? -4.936 9.853 18.806 1.00 94.00 199 THR A N 1
ATOM 1578 C CA . THR A 1 199 ? -6.005 9.499 19.751 1.00 94.00 199 THR A CA 1
ATOM 1579 C C . THR A 1 199 ? -5.466 8.678 20.925 1.00 94.00 199 THR A C 1
ATOM 1581 O O . THR A 1 199 ? -5.806 8.957 22.074 1.00 94.00 199 THR A O 1
ATOM 1584 N N . ASN A 1 200 ? -4.591 7.703 20.663 1.00 94.38 200 ASN A N 1
ATOM 1585 C CA . ASN A 1 200 ? -3.945 6.905 21.706 1.00 94.38 200 ASN A CA 1
ATOM 1586 C C . ASN A 1 200 ? -3.086 7.770 22.628 1.00 94.38 200 ASN A C 1
ATOM 1588 O O . ASN A 1 200 ? -3.213 7.661 23.844 1.00 94.38 200 ASN A O 1
ATOM 1592 N N . LYS A 1 201 ? -2.293 8.685 22.067 1.00 95.56 201 LYS A N 1
ATOM 1593 C CA . LYS A 1 201 ? -1.480 9.628 22.840 1.00 95.56 201 LYS A CA 1
ATOM 1594 C C . LYS A 1 201 ? -2.333 10.521 23.748 1.00 95.56 201 LYS A C 1
ATOM 1596 O O . LYS A 1 201 ? -1.990 10.741 24.907 1.00 95.56 201 LYS A O 1
ATOM 1601 N N . ASN A 1 202 ? -3.477 10.994 23.252 1.00 94.38 202 ASN A N 1
ATOM 1602 C CA . ASN A 1 202 ? -4.425 11.766 24.057 1.00 94.38 202 ASN A CA 1
ATOM 1603 C C . ASN A 1 202 ? -5.035 10.928 25.192 1.00 94.38 202 ASN A C 1
ATOM 1605 O O . ASN A 1 202 ? -5.196 11.424 26.305 1.00 94.38 202 ASN A O 1
ATOM 1609 N N . MET A 1 203 ? -5.342 9.651 24.943 1.00 94.38 203 MET A N 1
ATOM 1610 C CA . MET A 1 203 ? -5.806 8.740 25.994 1.00 94.38 203 MET A CA 1
ATOM 1611 C C . MET A 1 203 ? -4.725 8.466 27.042 1.00 94.38 203 MET A C 1
ATOM 1613 O O . MET A 1 203 ? -5.040 8.459 28.228 1.00 94.38 203 MET A O 1
ATOM 1617 N N . GLU A 1 204 ? -3.468 8.279 26.637 1.00 94.88 204 GLU A N 1
ATOM 1618 C CA . GLU A 1 204 ? -2.336 8.112 27.559 1.00 94.88 204 GLU A CA 1
ATOM 1619 C C . GLU A 1 204 ? -2.172 9.332 28.474 1.00 94.88 204 GLU A C 1
ATOM 1621 O O . GLU A 1 204 ? -2.013 9.165 29.681 1.00 94.88 204 GLU A O 1
ATOM 1626 N N . ALA A 1 205 ? -2.310 10.549 27.936 1.00 92.38 205 ALA A N 1
ATOM 1627 C CA . ALA A 1 205 ? -2.284 11.774 28.736 1.00 92.38 205 ALA A CA 1
ATOM 1628 C C . ALA A 1 205 ? -3.422 11.817 29.773 1.00 92.38 205 ALA A C 1
ATOM 1630 O O . ALA A 1 205 ? -3.180 12.102 30.943 1.00 92.38 205 ALA A O 1
ATOM 1631 N N . ILE A 1 206 ? -4.650 11.454 29.378 1.00 92.12 206 ILE A N 1
ATOM 1632 C CA . ILE A 1 206 ? -5.792 11.369 30.306 1.00 92.12 206 ILE A CA 1
ATOM 1633 C C . ILE A 1 206 ? -5.535 10.325 31.399 1.00 92.12 206 ILE A C 1
ATOM 1635 O O . ILE A 1 206 ? -5.883 10.540 32.560 1.00 92.12 206 ILE A O 1
ATOM 1639 N N . VAL A 1 207 ? -4.944 9.181 31.049 1.00 93.50 207 VAL A N 1
ATOM 1640 C CA . VAL A 1 207 ? -4.594 8.143 32.026 1.00 93.50 207 VAL A CA 1
ATOM 1641 C C . VAL A 1 207 ? -3.562 8.666 33.021 1.00 93.50 207 VAL A C 1
ATOM 1643 O O . VAL A 1 207 ? -3.738 8.457 34.219 1.00 93.50 207 VAL A O 1
ATOM 1646 N N . GLU A 1 208 ? -2.535 9.378 32.561 1.00 92.81 208 GLU A N 1
ATOM 1647 C CA . GLU A 1 208 ? -1.512 9.956 33.436 1.00 92.81 208 GLU A CA 1
ATOM 1648 C C . GLU A 1 208 ? -2.095 11.022 34.379 1.00 92.81 208 GLU A C 1
ATOM 1650 O O . GLU A 1 208 ? -1.817 11.017 35.583 1.00 92.81 208 GLU A O 1
ATOM 1655 N N . ASP A 1 209 ? -2.989 11.875 33.871 1.00 91.00 209 ASP A N 1
ATOM 1656 C CA . ASP A 1 209 ? -3.718 12.858 34.679 1.00 91.00 209 ASP A CA 1
ATOM 1657 C C . ASP A 1 209 ? -4.579 12.171 35.752 1.00 91.00 209 ASP A C 1
ATOM 1659 O O . ASP A 1 209 ? -4.593 12.585 36.915 1.00 91.00 209 ASP A O 1
ATOM 1663 N N . LEU A 1 210 ? -5.261 11.074 35.401 1.00 85.81 210 LEU A N 1
ATOM 1664 C CA . LEU A 1 210 ? -6.048 10.273 36.344 1.00 85.81 210 LEU A CA 1
ATOM 1665 C C . LEU A 1 210 ? -5.171 9.577 37.392 1.00 85.81 210 LEU A C 1
ATOM 1667 O O . LEU A 1 210 ? -5.561 9.505 38.560 1.00 85.81 210 LEU A O 1
ATOM 1671 N N . LEU A 1 211 ? -3.996 9.072 37.011 1.00 87.25 211 LEU A N 1
ATOM 1672 C CA . LEU A 1 211 ? -3.035 8.478 37.945 1.00 87.25 211 LEU A CA 1
ATOM 1673 C C . LEU A 1 211 ? -2.481 9.528 38.915 1.00 87.25 211 LEU A C 1
ATOM 1675 O O . LEU A 1 211 ? -2.402 9.269 40.118 1.00 87.25 211 LEU A O 1
ATOM 1679 N N . THR A 1 212 ? -2.184 10.729 38.423 1.00 84.12 212 THR A N 1
ATOM 1680 C CA . THR A 1 212 ? -1.726 11.864 39.238 1.00 84.12 212 THR A CA 1
ATOM 1681 C C . THR A 1 212 ? -2.821 12.337 40.201 1.00 84.12 212 THR A C 1
ATOM 1683 O O . THR A 1 212 ? -2.574 12.545 41.396 1.00 84.12 212 THR A O 1
ATOM 1686 N N . ALA A 1 213 ? -4.065 12.434 39.722 1.00 77.31 213 ALA A N 1
ATOM 1687 C CA . ALA A 1 213 ? -5.228 12.740 40.554 1.00 77.31 213 ALA A CA 1
ATOM 1688 C C . ALA A 1 213 ? -5.456 11.662 41.630 1.00 77.31 213 ALA A C 1
ATOM 1690 O O . ALA A 1 213 ? -5.807 11.963 42.769 1.00 77.31 213 ALA A O 1
ATOM 1691 N N . LYS A 1 214 ? -5.199 10.392 41.304 1.00 76.56 214 LYS A N 1
ATOM 1692 C CA . LYS A 1 214 ? -5.295 9.290 42.264 1.00 76.56 214 LYS A CA 1
ATOM 1693 C C . LYS A 1 214 ? -4.221 9.377 43.355 1.00 76.56 214 LYS A C 1
ATOM 1695 O O . LYS A 1 214 ? -4.548 9.256 44.531 1.00 76.56 214 LYS A O 1
ATOM 1700 N N . GLN A 1 215 ? -2.965 9.646 42.994 1.00 74.56 215 GLN A N 1
ATOM 1701 C CA . GLN A 1 215 ? -1.868 9.787 43.963 1.00 74.56 215 GLN A CA 1
ATOM 1702 C C . GLN A 1 215 ? -2.074 10.969 44.925 1.00 74.56 215 GLN A C 1
ATOM 1704 O O . GLN A 1 215 ? -1.722 10.877 46.102 1.00 74.56 215 GLN A O 1
ATOM 1709 N N . THR A 1 216 ? -2.671 12.070 44.458 1.00 67.69 216 THR A N 1
ATOM 1710 C CA . THR A 1 216 ? -3.008 13.233 45.304 1.00 67.69 216 THR A CA 1
ATOM 1711 C C . THR A 1 216 ? -4.146 12.941 46.288 1.00 67.69 216 THR A C 1
ATOM 1713 O O . THR A 1 216 ? -4.105 13.418 47.421 1.00 67.69 216 THR A O 1
ATOM 1716 N N . VAL A 1 217 ? -5.114 12.097 45.915 1.00 61.38 217 VAL A N 1
ATOM 1717 C CA . VAL A 1 217 ? -6.139 11.583 46.845 1.00 61.38 217 VAL A CA 1
ATOM 1718 C C . VAL A 1 217 ? -5.518 10.650 47.895 1.00 61.38 217 VAL A C 1
ATOM 1720 O O . VAL A 1 217 ? -5.811 10.788 49.080 1.00 61.38 217 VAL A O 1
ATOM 1723 N N . GLU A 1 218 ? -4.612 9.753 47.493 1.00 57.69 218 GLU A N 1
ATOM 1724 C CA . GLU A 1 218 ? -3.944 8.790 48.390 1.00 57.69 218 GLU A CA 1
ATOM 1725 C C . GLU A 1 218 ? -2.971 9.453 49.387 1.00 57.69 218 GLU A C 1
ATOM 1727 O O . GLU A 1 218 ? -2.799 8.978 50.511 1.00 57.69 218 GLU A O 1
ATOM 1732 N N . SER A 1 219 ? -2.353 10.579 49.020 1.00 53.44 219 SER A N 1
ATOM 1733 C CA . SER A 1 219 ? -1.469 11.342 49.918 1.00 53.44 219 SER A CA 1
ATOM 1734 C C . SER A 1 219 ? -2.225 12.236 50.915 1.00 53.44 219 SER A C 1
ATOM 1736 O O . SER A 1 219 ? -1.641 12.654 51.915 1.00 53.44 219 SER A O 1
ATOM 1738 N N . GLY A 1 220 ? -3.531 12.459 50.715 1.00 50.97 220 GLY A N 1
ATOM 1739 C CA . GLY A 1 220 ? -4.414 13.158 51.657 1.00 50.97 220 GLY A CA 1
ATOM 1740 C C . GLY A 1 220 ? -4.970 12.294 52.801 1.00 50.97 220 GLY A C 1
ATOM 1741 O O . GLY A 1 220 ? -5.561 12.836 53.733 1.00 50.97 220 GLY A O 1
ATOM 1742 N N . SER A 1 221 ? -4.781 10.970 52.772 1.00 45.69 221 SER A N 1
ATOM 1743 C CA . SER A 1 221 ? -5.430 10.014 53.687 1.00 45.69 221 SER A CA 1
ATOM 1744 C C . SER A 1 221 ? -4.455 9.260 54.604 1.00 45.69 221 SER A C 1
ATOM 1746 O O . SER A 1 221 ? -4.551 8.042 54.765 1.00 45.69 221 SER A O 1
ATOM 1748 N N . GLN A 1 222 ? -3.496 9.945 55.233 1.00 45.94 222 GLN A N 1
ATOM 1749 C CA . GLN A 1 222 ? -2.646 9.314 56.252 1.00 45.94 222 GLN A CA 1
ATOM 1750 C C . GLN A 1 222 ? -3.349 9.229 57.620 1.00 45.94 222 GLN A C 1
ATOM 1752 O O . GLN A 1 222 ? -3.112 10.076 58.478 1.00 45.94 222 GLN A O 1
ATOM 1757 N N . GLN A 1 223 ? -4.138 8.170 57.875 1.00 39.31 223 GLN A N 1
ATOM 1758 C CA . GLN A 1 223 ? -4.271 7.615 59.236 1.00 39.31 223 GLN A CA 1
ATOM 1759 C C . GLN A 1 223 ? -4.745 6.139 59.293 1.00 39.31 223 GLN A C 1
ATOM 1761 O O . GLN A 1 223 ? -5.924 5.849 59.155 1.00 39.31 223 GLN A O 1
ATOM 1766 N N . LYS A 1 224 ? -3.779 5.257 59.609 1.00 40.19 224 LYS A N 1
ATOM 1767 C CA . LYS A 1 224 ? -3.823 4.005 60.409 1.00 40.19 224 LYS A CA 1
ATOM 1768 C C . LYS A 1 224 ? -4.652 2.767 59.984 1.00 40.19 224 LYS A C 1
ATOM 1770 O O . LYS A 1 224 ? -5.862 2.716 60.135 1.00 40.19 224 LYS A O 1
ATOM 1775 N N . ASP A 1 225 ? -3.873 1.715 59.696 1.00 40.00 225 ASP A N 1
ATOM 1776 C CA . ASP A 1 225 ? -3.899 0.353 60.270 1.00 40.00 225 ASP A CA 1
ATOM 1777 C C . ASP A 1 225 ? -5.019 -0.673 59.945 1.00 40.00 225 ASP A C 1
ATOM 1779 O O . ASP A 1 225 ? -6.150 -0.589 60.405 1.00 40.00 225 ASP A O 1
ATOM 1783 N N . LEU A 1 226 ? -4.549 -1.771 59.320 1.00 43.38 226 LEU A N 1
ATOM 1784 C CA . LEU A 1 226 ? -4.911 -3.193 59.503 1.00 43.38 226 LEU A CA 1
ATOM 1785 C C . LEU A 1 226 ? -6.249 -3.728 58.914 1.00 43.38 226 LEU A C 1
ATOM 1787 O O . LEU A 1 226 ? -7.340 -3.512 59.428 1.00 43.38 226 LEU A O 1
ATOM 1791 N N . LEU A 1 227 ? -6.090 -4.556 57.861 1.00 44.06 227 LEU A N 1
ATOM 1792 C CA . LEU A 1 227 ? -7.025 -5.543 57.269 1.00 44.06 227 LEU A CA 1
ATOM 1793 C C . LEU A 1 227 ? -8.427 -5.062 56.829 1.00 44.06 227 LEU A C 1
ATOM 1795 O O . LEU A 1 227 ? -9.416 -5.497 57.400 1.00 44.06 227 LEU A O 1
ATOM 1799 N N . HIS A 1 228 ? -8.550 -4.293 55.737 1.00 43.56 228 HIS A N 1
ATOM 1800 C CA . HIS A 1 228 ? -9.849 -4.066 55.068 1.00 43.56 228 HIS A CA 1
ATOM 1801 C C . HIS A 1 228 ? -9.716 -4.029 53.522 1.00 43.56 228 HIS A C 1
ATOM 1803 O O . HIS A 1 228 ? -8.637 -3.723 53.010 1.00 43.56 228 HIS A O 1
ATOM 1809 N N . PRO A 1 229 ? -10.757 -4.461 52.773 1.00 40.50 229 PRO A N 1
ATOM 1810 C CA . PRO A 1 229 ? -10.675 -4.905 51.377 1.00 40.50 229 PRO A CA 1
ATOM 1811 C C . PRO A 1 229 ? -10.437 -3.738 50.414 1.00 40.50 229 PRO A C 1
ATOM 1813 O O . PRO A 1 229 ? -10.845 -2.618 50.699 1.00 40.50 229 PRO A O 1
ATOM 1816 N N . LYS A 1 230 ? -9.816 -4.015 49.254 1.00 46.03 230 LYS A N 1
ATOM 1817 C CA . LYS A 1 230 ? -9.727 -3.065 48.130 1.00 46.03 230 LYS A CA 1
ATOM 1818 C C . LYS A 1 230 ? -11.119 -2.470 47.908 1.00 46.03 230 LYS A C 1
ATOM 1820 O O . LYS A 1 230 ? -12.018 -3.214 47.515 1.00 46.03 230 LYS A O 1
ATOM 1825 N N . GLU A 1 231 ? -11.302 -1.187 48.211 1.00 49.28 231 GLU A N 1
ATOM 1826 C CA . GLU A 1 231 ? -12.585 -0.511 48.034 1.00 49.28 231 GLU A CA 1
ATOM 1827 C C . GLU A 1 231 ? -13.070 -0.765 46.602 1.00 49.28 231 GLU A C 1
ATOM 1829 O O . GLU A 1 231 ? -12.350 -0.522 45.629 1.00 49.28 231 GLU A O 1
ATOM 1834 N N . GLY A 1 232 ? -14.255 -1.368 46.470 1.00 51.78 232 GLY A N 1
ATOM 1835 C CA . GLY A 1 232 ? -14.842 -1.643 45.166 1.00 51.78 232 GLY A CA 1
ATOM 1836 C C . GLY A 1 232 ? -14.989 -0.333 44.398 1.00 51.78 232 GLY A C 1
ATOM 1837 O O . GLY A 1 232 ? -15.516 0.639 44.934 1.00 51.78 232 GLY A O 1
ATOM 1838 N N . ASN A 1 233 ? -14.518 -0.293 43.149 1.00 62.44 233 ASN A N 1
ATOM 1839 C CA . ASN A 1 233 ? -14.666 0.882 42.294 1.00 62.44 233 ASN A CA 1
ATOM 1840 C C . ASN A 1 233 ? -16.160 1.101 42.021 1.00 62.44 233 ASN A C 1
ATOM 1842 O O . ASN A 1 233 ? -16.764 0.378 41.229 1.00 62.44 233 ASN A O 1
ATOM 1846 N N . PHE A 1 234 ? -16.761 2.052 42.730 1.00 61.28 234 PHE A N 1
ATOM 1847 C CA . PHE A 1 234 ? -18.186 2.333 42.673 1.00 61.28 234 PHE A CA 1
ATOM 1848 C C . PHE A 1 234 ? -18.600 2.781 41.264 1.00 61.28 234 PHE A C 1
ATOM 1850 O O . PHE A 1 234 ? -18.177 3.834 40.791 1.00 61.28 234 PHE A O 1
ATOM 1857 N N . LYS A 1 235 ? -19.431 1.979 40.586 1.00 69.88 235 LYS A N 1
ATOM 1858 C CA . LYS A 1 235 ? -19.910 2.269 39.221 1.00 69.88 235 LYS A CA 1
ATOM 1859 C C . LYS A 1 235 ? -21.333 2.814 39.171 1.00 69.88 235 LYS A C 1
ATOM 1861 O O . LYS A 1 235 ? -21.622 3.663 38.334 1.00 69.88 235 LYS A O 1
ATOM 1866 N N . PHE A 1 236 ? -22.216 2.346 40.051 1.00 71.38 236 PHE A N 1
ATOM 1867 C CA . PHE A 1 236 ? -23.636 2.681 39.998 1.00 71.38 236 PHE A CA 1
ATOM 1868 C C . PHE A 1 236 ? -24.248 2.764 41.399 1.00 71.38 236 PHE A C 1
ATOM 1870 O O . PHE A 1 236 ? -24.067 1.862 42.218 1.00 71.38 236 PHE A O 1
ATOM 1877 N N . LYS A 1 237 ? -24.998 3.843 41.666 1.00 78.75 237 LYS A N 1
ATOM 1878 C CA . LYS A 1 237 ? -25.765 4.010 42.906 1.00 78.75 237 LYS A CA 1
ATOM 1879 C C . LYS A 1 237 ? -27.174 3.471 42.720 1.00 78.75 237 LYS A C 1
ATOM 1881 O O . LYS A 1 237 ? -27.977 4.092 42.029 1.00 78.75 237 LYS A O 1
ATOM 1886 N N . PHE A 1 238 ? -27.505 2.381 43.400 1.00 74.62 238 PHE A N 1
ATOM 1887 C CA . PHE A 1 238 ? -28.906 2.038 43.620 1.00 74.62 238 PHE A CA 1
ATOM 1888 C C . PHE A 1 238 ? -29.486 3.011 44.648 1.00 74.62 238 PHE A C 1
ATOM 1890 O O . PHE A 1 238 ? -28.864 3.276 45.679 1.00 74.62 238 PHE A O 1
ATOM 1897 N N . GLY A 1 239 ? -30.652 3.583 44.347 1.00 65.56 239 GLY A N 1
ATOM 1898 C CA . GLY A 1 239 ? -31.323 4.522 45.249 1.00 65.56 239 GLY A CA 1
ATOM 1899 C C . GLY A 1 239 ? -31.702 3.885 46.589 1.00 65.56 239 GLY A C 1
ATOM 1900 O O . GLY A 1 239 ? -31.785 4.591 47.592 1.00 65.56 239 GLY A O 1
ATOM 1901 N N . CYS A 1 240 ? -31.898 2.560 46.614 1.00 69.12 240 CYS A N 1
ATOM 1902 C CA . CYS A 1 240 ? -32.425 1.843 47.769 1.00 69.12 240 CYS A CA 1
ATOM 1903 C C . CYS A 1 240 ? -32.184 0.316 47.662 1.00 69.12 240 CYS A C 1
ATOM 1905 O O . CYS A 1 240 ? -32.739 -0.364 46.809 1.00 69.12 240 CYS A O 1
ATOM 1907 N N . ASN A 1 241 ? -31.357 -0.210 48.573 1.00 82.62 241 ASN A N 1
ATOM 1908 C CA . ASN A 1 241 ? -31.177 -1.620 48.963 1.00 82.62 241 ASN A CA 1
ATOM 1909 C C . ASN A 1 241 ? -31.343 -2.698 47.864 1.00 82.62 241 ASN A C 1
ATOM 1911 O O . ASN A 1 241 ? -32.278 -3.485 47.974 1.00 82.62 241 ASN A O 1
ATOM 1915 N N . PRO A 1 242 ? -30.453 -2.818 46.862 1.00 89.62 242 PRO A N 1
ATOM 1916 C CA . PRO A 1 242 ? -30.476 -3.966 45.948 1.00 89.62 242 PRO A CA 1
ATOM 1917 C C . PRO A 1 242 ? -30.274 -5.284 46.724 1.00 89.62 242 PRO A C 1
ATOM 1919 O O . PRO A 1 242 ? -29.513 -5.307 47.693 1.00 89.62 242 PRO A O 1
ATOM 1922 N N . GLN A 1 243 ? -30.950 -6.365 46.320 1.00 92.06 243 GLN A N 1
ATOM 1923 C CA . GLN A 1 243 ? -30.967 -7.641 47.067 1.00 92.06 243 GLN A CA 1
ATOM 1924 C C . GLN A 1 243 ? -30.320 -8.793 46.291 1.00 92.06 243 GLN A C 1
ATOM 1926 O O . GLN A 1 243 ? -29.412 -9.455 46.792 1.00 92.06 243 GLN A O 1
ATOM 1931 N N . GLY A 1 244 ? -30.776 -9.026 45.061 1.00 91.75 244 GLY A N 1
ATOM 1932 C CA . GLY A 1 244 ? -30.374 -10.169 44.243 1.00 91.75 244 GLY A CA 1
ATOM 1933 C C . GLY A 1 244 ? -29.459 -9.772 43.099 1.00 91.75 244 GLY A C 1
ATOM 1934 O O . GLY A 1 244 ? -29.619 -8.698 42.522 1.00 91.75 244 GLY A O 1
ATOM 1935 N N . ILE A 1 245 ? -28.530 -10.658 42.744 1.00 95.19 245 ILE A N 1
ATOM 1936 C CA . ILE A 1 245 ? -27.628 -10.484 41.605 1.00 95.19 245 ILE A CA 1
ATOM 1937 C C . ILE A 1 245 ? -27.419 -11.809 40.871 1.00 95.19 245 ILE A C 1
ATOM 1939 O O . ILE A 1 245 ? -27.264 -12.858 41.496 1.00 95.19 245 ILE A O 1
ATOM 1943 N N . CYS A 1 246 ? -27.369 -11.752 39.546 1.00 95.12 246 CYS A N 1
ATOM 1944 C CA . CYS A 1 246 ? -26.939 -12.854 38.695 1.00 95.12 246 CYS A CA 1
ATOM 1945 C C . CYS A 1 246 ? -26.231 -12.323 37.441 1.00 95.12 246 CYS A C 1
ATOM 1947 O O . CYS A 1 246 ? -26.182 -11.115 37.201 1.00 95.12 246 CYS A O 1
ATOM 1949 N N . VAL A 1 247 ? -25.622 -13.226 36.673 1.00 95.88 247 VAL A N 1
ATOM 1950 C CA . VAL A 1 247 ? -24.896 -12.896 35.442 1.00 95.88 247 VAL A CA 1
ATOM 1951 C C . VAL A 1 247 ? -25.363 -13.837 34.338 1.00 95.88 247 VAL A C 1
ATOM 1953 O O . VAL A 1 247 ? -25.481 -15.041 34.574 1.00 95.88 247 VAL A O 1
ATOM 1956 N N . ASP A 1 248 ? -25.649 -13.298 33.155 1.00 93.56 248 ASP A N 1
ATOM 1957 C CA . ASP A 1 248 ? -26.039 -14.101 31.993 1.00 93.56 248 ASP A CA 1
ATOM 1958 C C . ASP A 1 248 ? -24.821 -14.709 31.262 1.00 93.56 248 ASP A C 1
ATOM 1960 O O . ASP A 1 248 ? -23.660 -14.4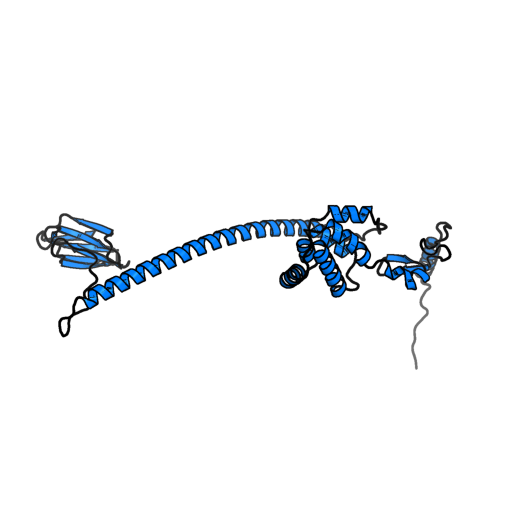12 31.555 1.00 93.56 248 ASP A O 1
ATOM 1964 N N . GLY A 1 249 ? -25.071 -15.553 30.255 1.00 91.44 249 GLY A N 1
ATOM 1965 C CA . GLY A 1 249 ? -24.006 -16.166 29.448 1.00 91.44 249 GLY A CA 1
ATOM 1966 C C . GLY A 1 249 ? -23.176 -15.184 28.603 1.00 91.44 249 GLY A C 1
ATOM 1967 O O . GLY A 1 249 ? -22.179 -15.591 28.011 1.00 91.44 249 GLY A O 1
ATOM 1968 N N . LYS A 1 250 ? -23.570 -13.906 28.526 1.00 91.88 250 LYS A N 1
ATOM 1969 C CA . LYS A 1 250 ? -22.872 -12.835 27.798 1.00 91.88 250 LYS A CA 1
ATOM 1970 C C . LYS A 1 250 ? -22.075 -11.917 28.732 1.00 91.88 250 LYS A C 1
ATOM 1972 O O . LYS A 1 250 ? -21.384 -11.024 28.246 1.00 91.88 250 LYS A O 1
ATOM 1977 N N . GLY A 1 251 ? -22.139 -12.138 30.047 1.00 93.31 251 GLY A N 1
ATOM 1978 C CA . GLY A 1 251 ? -21.471 -11.311 31.049 1.00 93.31 251 GLY A CA 1
ATOM 1979 C C . GLY A 1 251 ? -22.256 -10.063 31.460 1.00 93.31 251 GLY A C 1
ATOM 1980 O O . GLY A 1 251 ? -21.674 -9.172 32.079 1.00 93.31 251 GLY A O 1
ATOM 1981 N N . ASN A 1 252 ? -23.549 -9.979 31.135 1.00 95.19 252 ASN A N 1
ATOM 1982 C CA . ASN A 1 252 ? -24.421 -8.921 31.634 1.00 95.19 252 ASN A CA 1
ATOM 1983 C C . ASN A 1 252 ? -24.801 -9.207 33.088 1.00 95.19 252 ASN A C 1
ATOM 1985 O O . ASN A 1 252 ? -25.183 -10.325 33.433 1.00 95.19 252 ASN A O 1
ATOM 1989 N N . ILE A 1 253 ? -24.707 -8.187 33.933 1.00 95.31 253 ILE A N 1
ATOM 1990 C CA . ILE A 1 253 ? -25.022 -8.246 35.356 1.00 95.31 253 ILE A CA 1
ATOM 1991 C C . ILE A 1 253 ? -26.479 -7.836 35.537 1.00 95.31 253 ILE A C 1
ATOM 1993 O O . ILE A 1 253 ? -26.878 -6.749 35.129 1.00 95.31 253 ILE A O 1
ATOM 1997 N N . ILE A 1 254 ? -27.268 -8.681 36.182 1.00 95.50 254 ILE A N 1
ATOM 1998 C CA . ILE A 1 254 ? -28.686 -8.447 36.436 1.00 95.50 254 ILE A CA 1
ATOM 1999 C C . ILE A 1 254 ? -28.876 -8.295 37.937 1.00 95.50 254 ILE A C 1
ATOM 2001 O O . ILE A 1 254 ? -28.415 -9.134 38.709 1.00 95.50 254 ILE A O 1
ATOM 2005 N N . VAL A 1 255 ? -29.537 -7.218 38.354 1.00 95.00 255 VAL A N 1
ATOM 2006 C CA . VAL A 1 255 ? -29.716 -6.861 39.763 1.00 95.00 255 VAL A CA 1
ATOM 2007 C C . VAL A 1 255 ? -31.192 -6.643 40.066 1.00 95.00 255 VAL A C 1
ATOM 2009 O O . VAL A 1 255 ? -31.856 -5.852 39.397 1.00 95.00 255 VAL A O 1
ATOM 2012 N N . ALA A 1 256 ? -31.691 -7.311 41.106 1.00 94.25 256 ALA A N 1
ATOM 2013 C CA . ALA A 1 256 ? -32.995 -7.040 41.698 1.00 94.25 256 ALA A CA 1
ATOM 2014 C C . ALA A 1 256 ? -32.895 -5.800 42.600 1.00 94.25 256 ALA A C 1
ATOM 2016 O O . ALA A 1 256 ? -32.337 -5.838 43.703 1.00 94.25 256 ALA A O 1
ATOM 2017 N N . ASP A 1 257 ? -33.419 -4.684 42.103 1.00 90.81 257 ASP A N 1
ATOM 2018 C CA . ASP A 1 257 ? -33.455 -3.388 42.770 1.00 90.81 257 ASP A CA 1
ATOM 2019 C C . ASP A 1 257 ? -34.721 -3.306 43.633 1.00 90.81 257 ASP A C 1
ATOM 2021 O O . ASP A 1 257 ? -35.732 -2.713 43.248 1.00 90.81 257 ASP A O 1
ATOM 2025 N N . TYR A 1 258 ? -34.664 -3.964 44.798 1.00 88.62 258 TYR A N 1
ATOM 2026 C CA . TYR A 1 258 ? -35.764 -4.047 45.768 1.00 88.62 258 TYR A CA 1
ATOM 2027 C C . TYR A 1 258 ? -36.395 -2.691 46.040 1.00 88.62 258 TYR A C 1
ATOM 2029 O O . TYR A 1 258 ? -37.613 -2.552 46.003 1.00 88.62 258 TYR A O 1
ATOM 2037 N N . GLY A 1 259 ? -35.577 -1.670 46.279 1.00 84.62 259 GLY A N 1
ATOM 2038 C CA . GLY A 1 259 ? -36.111 -0.392 46.700 1.00 84.62 259 GLY A CA 1
ATOM 2039 C C . GLY A 1 259 ? -36.821 0.381 45.587 1.00 84.62 259 GLY A C 1
ATOM 2040 O O . GLY A 1 259 ? -37.637 1.248 45.899 1.00 84.62 259 GLY A O 1
ATOM 2041 N N . ASN A 1 260 ? -36.533 0.073 44.320 1.00 86.62 260 ASN A N 1
ATOM 2042 C CA . ASN A 1 260 ? -37.235 0.636 43.167 1.00 86.62 260 ASN A CA 1
ATOM 2043 C C . ASN A 1 260 ? -38.285 -0.321 42.577 1.00 86.62 260 ASN A C 1
ATOM 2045 O O . ASN A 1 260 ? -38.923 0.028 41.583 1.00 86.62 260 ASN A O 1
ATOM 2049 N N . GLY A 1 261 ? -38.476 -1.511 43.159 1.00 90.00 261 GLY A N 1
ATOM 2050 C CA . GLY A 1 261 ? -39.450 -2.488 42.671 1.00 90.00 261 GLY A CA 1
ATOM 2051 C C . GLY A 1 261 ? -39.179 -2.944 41.234 1.00 90.00 261 GLY A C 1
ATOM 2052 O O . GLY A 1 261 ? -40.113 -3.204 40.469 1.00 90.00 261 GLY A O 1
ATOM 2053 N N . CYS A 1 262 ? -37.908 -2.975 40.826 1.00 91.12 262 CYS A N 1
ATOM 2054 C CA . CYS A 1 262 ? -37.516 -3.278 39.455 1.00 91.12 262 CYS A CA 1
ATOM 2055 C C . CYS A 1 262 ? -36.292 -4.191 39.378 1.00 91.12 262 CYS A C 1
ATOM 2057 O O . CYS A 1 262 ? -35.632 -4.490 40.372 1.00 91.12 262 CYS A O 1
ATOM 2059 N N . VAL A 1 263 ? -36.009 -4.669 38.172 1.00 93.88 263 VAL A N 1
ATOM 2060 C CA . VAL A 1 263 ? -34.843 -5.492 37.855 1.00 93.88 263 VAL A CA 1
ATOM 2061 C C . VAL A 1 263 ? -34.068 -4.779 36.765 1.00 93.88 263 VAL A C 1
ATOM 2063 O O . VAL A 1 263 ? -34.625 -4.450 35.719 1.00 93.88 263 VAL A O 1
ATOM 2066 N N . LYS A 1 264 ? -32.787 -4.534 37.021 1.00 93.12 264 LYS A N 1
ATOM 2067 C CA . LYS A 1 264 ? -31.904 -3.744 36.159 1.00 93.12 264 LYS A CA 1
ATOM 2068 C C . LYS A 1 264 ? -30.820 -4.616 35.562 1.00 93.12 264 LYS A C 1
ATOM 2070 O O . LYS A 1 264 ? -30.297 -5.493 36.244 1.00 93.12 264 LYS A O 1
ATOM 2075 N N . MET A 1 265 ? -30.444 -4.331 34.323 1.00 94.38 265 MET A N 1
ATOM 2076 C CA . MET A 1 265 ? -29.334 -4.979 33.639 1.00 94.38 265 MET A CA 1
ATOM 2077 C C . MET A 1 265 ? -28.193 -3.995 33.401 1.00 94.38 265 MET A C 1
ATOM 2079 O O . MET A 1 265 ? -28.406 -2.834 33.045 1.00 94.38 265 MET A O 1
ATOM 2083 N N . PHE A 1 266 ? -26.975 -4.489 33.554 1.00 93.94 266 PHE A N 1
ATOM 2084 C CA . PHE A 1 266 ? -25.729 -3.777 33.330 1.00 93.94 266 PHE A CA 1
ATOM 2085 C C . PHE A 1 266 ? -24.811 -4.630 32.466 1.00 93.94 266 PHE A C 1
ATOM 2087 O O . PHE A 1 266 ? -24.923 -5.854 32.454 1.00 93.94 266 PHE A O 1
ATOM 2094 N N . ASP A 1 267 ? -23.877 -4.003 31.764 1.00 93.06 267 ASP A N 1
ATOM 2095 C CA . ASP A 1 267 ? -22.805 -4.749 31.113 1.00 93.06 267 ASP A CA 1
ATOM 2096 C C . ASP A 1 267 ? -21.735 -5.198 32.120 1.00 93.06 267 ASP A C 1
ATOM 2098 O O . ASP A 1 267 ? -21.741 -4.822 33.297 1.00 93.06 267 ASP A O 1
ATOM 2102 N N . SER A 1 268 ? -20.758 -5.970 31.641 1.00 90.19 268 SER A N 1
ATOM 2103 C CA . SER A 1 268 ? -19.653 -6.476 32.462 1.00 90.19 268 SER A CA 1
ATOM 2104 C C . SER A 1 268 ? -18.749 -5.378 33.049 1.00 90.19 268 SER A C 1
ATOM 2106 O O . SER A 1 268 ? -17.887 -5.674 33.873 1.00 90.19 268 SER A O 1
ATOM 2108 N N . GLN A 1 269 ? -18.893 -4.125 32.603 1.00 85.31 269 GLN A N 1
ATOM 2109 C CA . GLN A 1 269 ? -18.153 -2.958 33.094 1.00 85.31 269 GLN A CA 1
ATOM 2110 C C . GLN A 1 269 ? -18.975 -2.125 34.096 1.00 85.31 269 GLN A C 1
ATOM 2112 O O . GLN A 1 269 ? -18.481 -1.116 34.612 1.00 85.31 269 GLN A O 1
ATOM 2117 N N . GLY A 1 270 ? -20.213 -2.539 34.393 1.00 85.12 270 GLY A N 1
ATOM 2118 C CA . GLY A 1 270 ? -21.127 -1.865 35.312 1.00 85.12 270 GLY A CA 1
ATOM 2119 C C . GLY A 1 270 ? -21.882 -0.685 34.697 1.00 85.12 270 GLY A C 1
ATOM 2120 O O . GLY A 1 270 ? -22.428 0.129 35.442 1.00 85.12 270 GLY A O 1
ATOM 2121 N N . ARG A 1 271 ? -21.918 -0.554 33.362 1.00 87.56 271 ARG A N 1
ATOM 2122 C CA . ARG A 1 271 ? -22.743 0.459 32.683 1.00 87.56 271 ARG A CA 1
ATOM 2123 C C . ARG A 1 271 ? -24.181 -0.034 32.602 1.00 87.56 271 ARG A C 1
ATOM 2125 O O . ARG A 1 271 ? -24.418 -1.165 32.191 1.00 87.56 271 ARG A O 1
ATOM 2132 N N . PHE A 1 272 ? -25.132 0.816 32.985 1.00 90.56 272 PHE A N 1
ATOM 2133 C CA . PHE A 1 272 ? -26.560 0.506 32.901 1.00 90.56 272 PHE A CA 1
ATOM 2134 C C . PHE A 1 272 ? -26.981 0.290 31.445 1.00 90.56 272 PHE A C 1
ATOM 2136 O O . PHE A 1 272 ? -26.671 1.117 30.586 1.00 90.56 272 PHE A O 1
ATOM 2143 N N . LEU A 1 273 ? -27.682 -0.814 31.189 1.00 92.94 273 LEU A N 1
ATOM 2144 C CA . LEU A 1 273 ? -28.202 -1.172 29.872 1.00 92.94 273 LEU A CA 1
ATOM 2145 C C . LEU A 1 273 ? -29.699 -0.873 29.781 1.00 92.94 273 LEU A C 1
ATOM 2147 O O . LEU A 1 273 ? -30.112 -0.087 28.931 1.00 92.94 273 LEU A O 1
ATOM 2151 N N . CYS A 1 274 ? -30.507 -1.484 30.650 1.00 92.19 274 CYS A N 1
ATOM 2152 C CA . CYS A 1 274 ? -31.959 -1.301 30.671 1.00 92.19 274 CYS A CA 1
ATOM 2153 C C . CYS A 1 274 ? -32.604 -1.844 31.957 1.00 92.19 274 CYS A C 1
ATOM 2155 O O . CYS A 1 274 ? -31.970 -2.555 32.739 1.00 92.19 274 CYS A O 1
ATOM 2157 N N . ASP A 1 275 ? -33.891 -1.538 32.142 1.00 92.00 275 ASP A N 1
ATOM 2158 C CA . ASP A 1 275 ? -34.764 -2.245 33.081 1.00 92.00 275 ASP A CA 1
ATOM 2159 C C . ASP A 1 275 ? -35.366 -3.479 32.377 1.00 92.00 275 ASP A C 1
ATOM 2161 O O . ASP A 1 275 ? -35.901 -3.366 31.274 1.00 92.00 275 ASP A O 1
ATOM 2165 N N . ILE A 1 276 ? -35.267 -4.654 33.004 1.00 92.06 276 ILE A N 1
ATOM 2166 C CA . ILE A 1 276 ? -35.822 -5.928 32.503 1.00 92.06 276 ILE A CA 1
ATOM 2167 C C . ILE A 1 276 ? -37.290 -6.074 32.913 1.00 92.06 276 ILE A C 1
ATOM 2169 O O . ILE A 1 276 ? -38.117 -6.568 32.152 1.00 92.06 276 ILE A O 1
ATOM 2173 N N . GLY A 1 277 ? -37.620 -5.616 34.118 1.00 87.69 277 GLY A N 1
ATOM 2174 C CA . GLY A 1 277 ? -38.958 -5.708 34.684 1.00 87.69 277 GLY A CA 1
ATOM 2175 C C . GLY A 1 277 ? -39.165 -4.666 35.772 1.00 87.69 277 GLY A C 1
ATOM 2176 O O . GLY A 1 277 ? -38.216 -4.245 36.435 1.00 87.69 277 GLY A O 1
ATOM 2177 N N . SER A 1 278 ? -40.407 -4.232 35.959 1.00 90.19 278 SER A N 1
ATOM 2178 C CA . SER A 1 278 ? -40.797 -3.229 36.953 1.00 90.19 278 SER A CA 1
ATOM 2179 C C . SER A 1 278 ? -42.169 -3.549 37.547 1.00 90.19 278 SER A C 1
ATOM 2181 O O . SER A 1 278 ? -42.868 -4.442 37.069 1.00 90.19 278 SER A O 1
ATOM 2183 N N . GLY A 1 279 ? -42.548 -2.833 38.608 1.00 87.88 279 GLY A N 1
ATOM 2184 C CA . GLY A 1 279 ? -43.841 -3.011 39.277 1.00 87.88 279 GLY A CA 1
ATOM 2185 C C . GLY A 1 279 ? -43.868 -4.138 40.311 1.00 87.88 279 GLY A C 1
ATOM 2186 O O . GLY A 1 279 ? -44.945 -4.503 40.776 1.00 87.88 279 GLY A O 1
ATOM 2187 N N . MET A 1 280 ? -42.702 -4.666 40.687 1.00 89.88 280 MET A N 1
ATOM 2188 C CA . MET A 1 280 ? -42.564 -5.592 41.810 1.00 89.88 280 MET A CA 1
ATOM 2189 C C . MET A 1 280 ? -42.636 -4.825 43.130 1.00 89.88 280 MET A C 1
ATOM 2191 O O . MET A 1 280 ? -42.265 -3.653 43.207 1.00 89.88 280 MET A O 1
ATOM 2195 N N . LYS A 1 281 ? -43.118 -5.483 44.180 1.00 90.00 281 LYS A N 1
ATOM 2196 C CA . LYS A 1 281 ? -43.161 -4.927 45.530 1.00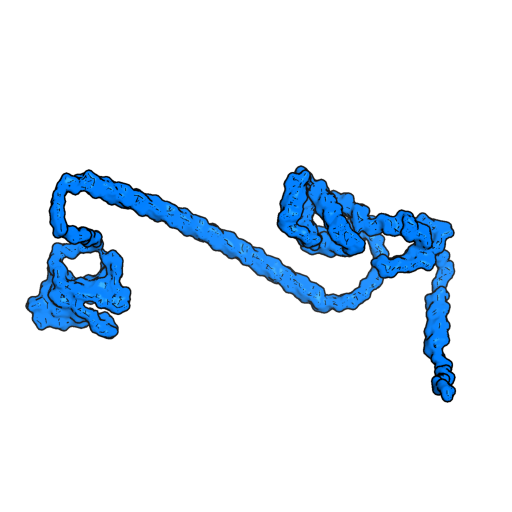 90.00 281 LYS A CA 1
ATOM 2197 C C . LYS A 1 281 ? -41.810 -5.080 46.210 1.00 90.00 281 LYS A C 1
ATOM 2199 O O . LYS A 1 281 ? -41.209 -4.071 46.552 1.00 90.00 281 LYS A O 1
ATOM 2204 N N . ASP A 1 282 ? -41.330 -6.317 46.342 1.00 91.38 282 ASP A N 1
ATOM 2205 C CA . ASP A 1 282 ? -40.079 -6.628 47.035 1.00 91.38 282 ASP A CA 1
ATOM 2206 C C . ASP A 1 282 ? -39.267 -7.671 46.231 1.00 91.38 282 ASP A C 1
ATOM 2208 O O . ASP A 1 282 ? -39.157 -8.833 46.651 1.00 91.38 282 ASP A O 1
ATOM 2212 N N . PRO A 1 283 ? -38.695 -7.311 45.063 1.00 92.69 283 PRO A N 1
ATOM 2213 C CA . PRO A 1 283 ? -37.871 -8.242 44.301 1.00 92.69 283 PRO A CA 1
ATOM 2214 C C . PRO A 1 283 ? -36.606 -8.595 45.090 1.00 92.69 283 PRO A C 1
ATOM 2216 O O . PRO A 1 283 ? -35.858 -7.715 45.512 1.00 92.69 283 PRO A O 1
ATOM 2219 N N . ASN A 1 284 ? -36.384 -9.892 45.312 1.00 92.12 284 ASN A N 1
ATOM 2220 C CA . ASN A 1 284 ? -35.363 -10.384 46.237 1.00 92.12 284 ASN A CA 1
ATOM 2221 C C . ASN A 1 284 ? -34.271 -11.191 45.520 1.00 92.12 284 ASN A C 1
ATOM 2223 O O . ASN A 1 284 ? -33.166 -10.694 45.348 1.00 92.12 284 ASN A O 1
ATOM 2227 N N . GLY A 1 285 ? -34.568 -12.407 45.054 1.00 92.94 285 GLY A N 1
ATOM 2228 C CA . GLY A 1 285 ? -33.629 -13.232 44.289 1.00 92.94 285 GLY A CA 1
ATOM 2229 C C . GLY A 1 285 ? -33.802 -13.068 42.781 1.00 92.94 285 GLY A C 1
ATOM 2230 O O . GLY A 1 285 ? -34.931 -12.960 42.309 1.00 92.94 285 GLY A O 1
ATOM 2231 N N . ALA A 1 286 ? -32.694 -13.104 42.034 1.00 94.50 286 ALA A N 1
ATOM 2232 C CA . ALA A 1 286 ? -32.673 -13.133 40.572 1.00 94.50 286 ALA A CA 1
ATOM 2233 C C . ALA A 1 286 ? -31.784 -14.283 40.071 1.00 94.50 286 ALA A C 1
ATOM 2235 O O . ALA A 1 286 ? -30.719 -14.536 40.636 1.00 94.50 286 ALA A O 1
ATOM 2236 N N . ALA A 1 287 ? -32.201 -14.968 39.009 1.00 96.12 287 ALA A N 1
ATOM 2237 C CA . ALA A 1 287 ? -31.451 -16.042 38.358 1.00 96.12 287 ALA A CA 1
ATOM 2238 C C . ALA A 1 287 ? -31.663 -16.005 36.840 1.00 96.12 287 ALA A C 1
ATOM 2240 O O . ALA A 1 287 ? -32.676 -15.494 36.372 1.00 96.12 287 ALA A O 1
ATOM 2241 N N . VAL A 1 288 ? -30.716 -16.560 36.081 1.00 96.06 288 VAL A N 1
ATOM 2242 C CA . VAL A 1 288 ? -30.822 -16.680 34.619 1.00 96.06 288 VAL A CA 1
ATOM 2243 C C . VAL A 1 288 ? -30.929 -18.154 34.238 1.00 96.06 288 VAL A C 1
ATOM 2245 O O . VAL A 1 288 ? -30.137 -18.977 34.702 1.00 96.06 288 VAL A O 1
ATOM 2248 N N . SER A 1 289 ? -31.919 -18.496 33.414 1.00 92.94 289 SER A N 1
ATOM 2249 C CA . SER A 1 289 ? -32.095 -19.841 32.861 1.00 92.94 289 SER A CA 1
ATOM 2250 C C . SER A 1 289 ? -31.024 -20.130 31.791 1.00 92.94 289 SER A C 1
ATOM 2252 O O . SER A 1 289 ? -30.500 -19.202 31.174 1.00 92.94 289 SER A O 1
ATOM 2254 N N . PRO A 1 290 ? -30.709 -21.401 31.476 1.00 91.56 290 PRO A N 1
ATOM 2255 C CA . PRO A 1 290 ? -29.860 -21.720 30.323 1.00 91.56 290 PRO A CA 1
ATOM 2256 C C . PRO A 1 290 ? -30.407 -21.202 28.980 1.00 91.56 290 PRO A C 1
ATOM 2258 O O . PRO A 1 290 ? -29.639 -21.043 28.035 1.00 91.56 290 PRO A O 1
ATOM 2261 N N . GLY A 1 291 ? -31.719 -20.947 28.893 1.00 88.94 291 GLY A N 1
ATOM 2262 C CA . GLY A 1 291 ? -32.370 -20.325 27.737 1.00 88.94 291 GLY A CA 1
ATOM 2263 C C . GLY A 1 291 ? -32.190 -18.805 27.663 1.00 88.94 291 GLY A C 1
ATOM 2264 O O . GLY A 1 291 ? -32.466 -18.221 26.619 1.00 88.94 291 GLY A O 1
ATOM 2265 N N . GLY A 1 292 ? -31.677 -18.178 28.728 1.00 91.50 292 GLY A N 1
ATOM 2266 C CA . GLY A 1 292 ? -31.495 -16.731 28.839 1.00 91.50 292 GLY A CA 1
ATOM 2267 C C . GLY A 1 292 ? -32.642 -15.999 29.536 1.00 91.50 292 GLY A C 1
ATOM 2268 O O . GLY A 1 292 ? -32.570 -14.778 29.636 1.00 91.50 292 GLY A O 1
ATOM 2269 N N . ASP A 1 293 ? -33.652 -16.715 30.037 1.00 94.06 293 ASP A N 1
ATOM 2270 C CA . ASP A 1 293 ? -34.782 -16.097 30.739 1.00 94.06 293 ASP A CA 1
ATOM 2271 C C . ASP A 1 293 ? -34.354 -15.622 32.127 1.00 94.06 293 ASP A C 1
ATOM 2273 O O . ASP A 1 293 ? -33.629 -16.324 32.844 1.00 94.06 293 ASP A O 1
ATOM 2277 N N . VAL A 1 294 ? -34.842 -14.457 32.538 1.00 94.38 294 VAL A N 1
ATOM 2278 C CA . VAL A 1 294 ? -34.557 -13.878 33.851 1.00 94.38 294 VAL A CA 1
ATOM 2279 C C . VAL A 1 294 ? -35.699 -14.209 34.798 1.00 94.38 294 VAL A C 1
ATOM 2281 O O . VAL A 1 294 ? -36.830 -13.773 34.606 1.00 94.38 294 VAL A O 1
ATOM 2284 N N . VAL A 1 295 ? -35.396 -14.965 35.849 1.00 95.81 295 VAL A N 1
ATOM 2285 C CA . VAL A 1 295 ? -36.355 -15.389 36.872 1.00 95.81 295 VAL A CA 1
ATOM 2286 C C . VAL A 1 295 ? -36.127 -14.578 38.137 1.00 95.81 295 VAL A C 1
ATOM 2288 O O . VAL A 1 295 ? -35.017 -14.575 38.672 1.00 95.81 295 VAL A O 1
ATOM 2291 N N . VAL A 1 296 ? -37.170 -13.922 38.644 1.00 95.69 296 VAL A N 1
ATOM 2292 C CA . VAL A 1 296 ? -37.086 -13.098 39.859 1.00 95.69 296 VAL A CA 1
ATOM 2293 C C . VAL A 1 296 ? -38.214 -13.437 40.816 1.00 95.69 296 VAL A C 1
ATOM 2295 O O . VAL A 1 296 ? -39.370 -13.580 40.420 1.00 95.69 296 VAL A O 1
ATOM 2298 N N . THR A 1 297 ? -37.870 -13.566 42.094 1.00 95.00 297 THR A N 1
ATOM 2299 C CA . THR A 1 297 ? -38.835 -13.793 43.174 1.00 95.00 297 THR A CA 1
ATOM 2300 C C . THR A 1 297 ? -39.239 -12.465 43.804 1.00 95.00 297 THR A C 1
ATOM 2302 O O . THR A 1 297 ? -38.361 -11.717 44.245 1.00 95.00 297 THR A O 1
ATOM 2305 N N . ASP A 1 298 ? -40.538 -12.210 43.933 1.00 93.00 298 ASP A N 1
ATOM 2306 C CA . ASP A 1 298 ? -41.076 -11.092 44.709 1.00 93.00 298 ASP A CA 1
ATOM 2307 C C . ASP A 1 298 ? -41.524 -11.588 46.088 1.00 93.00 298 ASP A C 1
ATOM 2309 O O . ASP A 1 298 ? -42.498 -12.336 46.224 1.00 93.00 298 ASP A O 1
ATOM 2313 N N . TYR A 1 299 ? -40.795 -11.180 47.127 1.00 89.44 299 TYR A N 1
ATOM 2314 C CA . TYR A 1 299 ? -41.041 -11.639 48.493 1.00 89.44 299 TYR A CA 1
ATOM 2315 C C . TYR A 1 299 ? -42.423 -11.216 49.014 1.00 89.44 299 TYR A C 1
ATOM 2317 O O . TYR A 1 299 ? -43.086 -11.990 49.709 1.00 89.44 299 TYR A O 1
ATOM 2325 N N . LYS A 1 300 ? -42.872 -10.006 48.668 1.00 90.50 300 LYS A N 1
ATOM 2326 C CA . LYS A 1 300 ? -44.080 -9.390 49.232 1.00 90.50 300 LYS A CA 1
ATOM 2327 C C . LYS A 1 300 ? -45.314 -9.607 48.379 1.00 90.50 300 LYS A C 1
ATOM 2329 O O . LYS A 1 300 ? -46.421 -9.588 48.912 1.00 90.50 300 LYS A O 1
ATOM 2334 N N . ASP A 1 301 ? -45.139 -9.800 47.078 1.00 92.06 301 ASP A N 1
ATOM 2335 C CA . ASP A 1 301 ? -46.242 -10.167 46.193 1.00 92.06 301 ASP A CA 1
ATOM 2336 C C . ASP A 1 301 ? -46.460 -11.687 46.111 1.00 92.06 301 ASP A C 1
ATOM 2338 O O . ASP A 1 301 ? -47.492 -12.132 45.620 1.00 92.06 301 ASP A O 1
ATOM 2342 N N . HIS A 1 302 ? -45.532 -12.487 46.655 1.00 92.50 302 HIS A N 1
ATOM 2343 C CA . HIS A 1 302 ? -45.560 -13.956 46.625 1.00 92.50 302 HIS A CA 1
ATOM 2344 C C . HIS A 1 302 ? -45.573 -14.534 45.201 1.00 92.50 302 HIS A C 1
ATOM 2346 O O . HIS A 1 302 ? -46.141 -15.600 44.955 1.00 92.50 302 HIS A O 1
ATOM 2352 N N . THR A 1 303 ? -44.943 -13.834 44.258 1.00 92.19 303 THR A N 1
ATOM 2353 C CA . THR A 1 303 ? -44.901 -14.212 42.844 1.00 92.19 303 THR A CA 1
ATOM 2354 C C . THR A 1 303 ? -43.485 -14.554 42.391 1.00 92.19 303 THR A C 1
ATOM 2356 O O . THR A 1 303 ? -42.481 -14.151 42.983 1.00 92.19 303 THR A O 1
ATOM 2359 N N . VAL A 1 304 ? -43.413 -15.328 41.308 1.00 93.31 304 VAL A N 1
ATOM 2360 C CA . VAL A 1 304 ? -42.198 -15.523 40.518 1.00 93.31 304 VAL A CA 1
ATOM 2361 C C . VAL A 1 304 ? -42.492 -14.988 39.130 1.00 93.31 304 VAL A C 1
ATOM 2363 O O . VAL A 1 304 ? -43.456 -15.418 38.497 1.00 93.31 304 VAL A O 1
ATOM 2366 N N . SER A 1 305 ? -41.674 -14.049 38.678 1.00 90.69 305 SER A N 1
ATOM 2367 C CA . SER A 1 305 ? -41.781 -13.460 37.347 1.00 90.69 305 SER A CA 1
ATOM 2368 C C . SER A 1 305 ? -40.646 -13.970 36.466 1.00 90.69 305 SER A C 1
ATOM 2370 O O . SER A 1 305 ? -39.528 -14.161 36.948 1.00 90.69 305 SER A O 1
ATOM 2372 N N . VAL A 1 306 ? -40.955 -14.221 35.195 1.00 92.44 306 VAL A N 1
ATOM 2373 C CA . VAL A 1 306 ? -40.016 -14.713 34.180 1.00 92.44 306 VAL A CA 1
ATOM 2374 C C . VAL A 1 306 ? -40.109 -13.787 32.972 1.00 92.44 306 VAL A C 1
ATOM 2376 O O . VAL A 1 306 ? -41.220 -13.551 32.489 1.00 92.44 306 VAL A O 1
ATOM 2379 N N . TRP A 1 307 ? -38.969 -13.270 32.516 1.00 86.31 307 TRP A N 1
ATOM 2380 C CA . TRP A 1 307 ? -38.838 -12.418 31.327 1.00 86.31 307 TRP A CA 1
ATOM 2381 C C . TRP A 1 307 ? -37.864 -13.008 30.322 1.00 86.31 307 TRP A C 1
ATOM 2383 O O . TRP A 1 307 ? -36.874 -13.625 30.779 1.00 86.31 307 TRP A O 1
#